Protein AF-A0A257TXX1-F1 (afdb_monomer_lite)

pLDDT: mean 73.03, std 19.4, range [32.19, 98.5]

Foldseek 3Di:
DPVVVVVVVVVVVVVVVVVVCCVVPPDPVRVCDVDNPLDPDPPPDPVVLVVNLVVCVVVVVLVVNLVSDPPNVPDDSQRVVQVVLCVLLVVLVHDDPDGDDQDQEQDTPQALLNVLLVLQVDPVRQEAEDEAEFADARLLVVLVCLQVVSRDHAYEYEYPDLVPDPPDDPDYNRNDDPPNHRHSVNSVVSCVVSPHHYDHGSSCRNVVVVVSNVD

Secondary structure (DSSP, 8-state):
--HHHHHHHHHHHHHHHHHHHHHHS--HHHHHHTTSS------SSHHHHHHHHHHHHHTT-HHHHHHT-TTTTSS-HHHHHHHHHHHHHHHTT---S------SSSS-SS-HHHHHHHHHH-TT---EEEEE-SSSSHHHHHHHHHHTTS--S-EE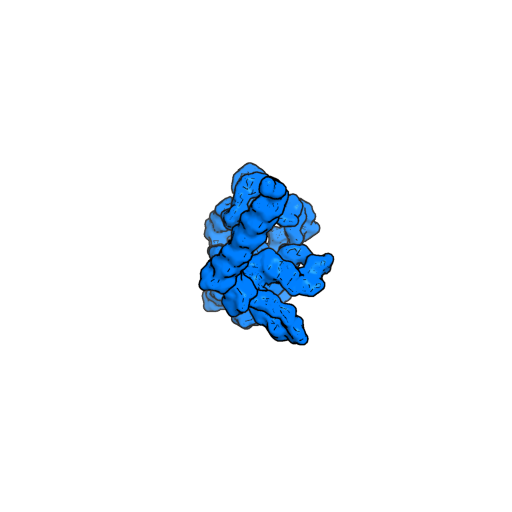EEE--TTPPTT---SSTT---BTTBT-HHHHHHHHHHTT-EEESSGGGHHHHHHHHHH-

Sequence (215 aa):
MNTGRVIAASITAATAIFIAIGTLHPGKSALEYSGGKNLLRTSSTPQAAVENLGDEIRLRAWKAAYSSLANKAEFTQSDFVHDLTGYYLSRAGIGLSTLVHVGGDGIVGLPLPAVVRRFEADPDTRCVAIFGEIGGSQEERVAEMMASGEVTKPVVAFIGGRTATQGVRFSHAGAIVEGGRGTHAGKVAALRAAGATVVDAFDELPAAVARVLEG

Radius of gyration: 24.01 Å; chains: 1; bounding box: 63×43×74 Å

Structure (mmCIF, N/CA/C/O backbone):
data_AF-A0A257TXX1-F1
#
_entry.id   AF-A0A257TXX1-F1
#
loop_
_atom_site.group_PDB
_atom_site.id
_atom_site.type_symbol
_atom_site.label_atom_id
_atom_site.label_alt_id
_atom_site.label_comp_id
_atom_site.label_asym_id
_atom_site.label_entity_id
_atom_site.label_seq_id
_atom_site.pdbx_PDB_ins_code
_atom_site.Cartn_x
_atom_site.Cartn_y
_atom_site.Cartn_z
_atom_site.occupancy
_atom_site.B_iso_or_equiv
_atom_site.auth_seq_id
_atom_site.auth_comp_id
_atom_site.auth_asym_id
_atom_site.auth_atom_id
_atom_site.pdbx_PDB_model_num
ATOM 1 N N . MET A 1 1 ? 45.966 -12.547 -57.887 1.00 57.62 1 MET A N 1
ATOM 2 C CA . MET A 1 1 ? 44.729 -13.086 -57.273 1.00 57.62 1 MET A CA 1
ATOM 3 C C . MET A 1 1 ? 44.056 -11.943 -56.533 1.00 57.62 1 MET A C 1
ATOM 5 O O . MET A 1 1 ? 44.716 -11.312 -55.724 1.00 57.62 1 MET A O 1
ATOM 9 N N . ASN A 1 2 ? 42.827 -11.578 -56.903 1.00 71.00 2 ASN A N 1
ATOM 10 C CA . ASN A 1 2 ? 42.225 -10.311 -56.481 1.00 71.00 2 ASN A CA 1
ATOM 11 C C . ASN A 1 2 ? 41.762 -10.408 -55.016 1.00 71.00 2 ASN A C 1
ATOM 13 O O . ASN A 1 2 ? 40.767 -11.079 -54.738 1.00 71.00 2 ASN A O 1
ATOM 17 N N . THR A 1 3 ? 42.501 -9.786 -54.096 1.00 76.69 3 THR A N 1
ATOM 18 C CA . THR A 1 3 ? 42.327 -9.866 -52.633 1.00 76.69 3 THR A CA 1
ATOM 19 C C . THR A 1 3 ? 40.876 -9.645 -52.192 1.00 76.69 3 THR A C 1
ATOM 21 O O . THR A 1 3 ? 40.393 -10.333 -51.296 1.00 76.69 3 THR A O 1
ATOM 24 N N . GLY A 1 4 ? 40.128 -8.787 -52.896 1.00 77.25 4 GLY A N 1
ATOM 25 C CA . GLY A 1 4 ? 38.703 -8.557 -52.634 1.00 77.25 4 GLY A CA 1
ATOM 26 C C . GLY A 1 4 ? 37.805 -9.785 -52.844 1.00 77.25 4 GLY A C 1
ATOM 27 O O . GLY A 1 4 ? 36.865 -9.987 -52.081 1.00 77.25 4 GLY A O 1
ATOM 28 N N . ARG A 1 5 ? 38.108 -10.657 -53.818 1.00 79.31 5 ARG A N 1
ATOM 29 C CA . ARG A 1 5 ? 37.330 -11.892 -54.052 1.00 79.31 5 ARG A CA 1
ATOM 30 C C . ARG A 1 5 ? 37.583 -12.934 -52.966 1.00 79.31 5 ARG A C 1
ATOM 32 O O . ARG A 1 5 ? 36.658 -13.645 -52.593 1.00 79.31 5 ARG A O 1
ATOM 39 N N . VAL A 1 6 ? 38.809 -12.995 -52.444 1.00 82.19 6 VAL A N 1
ATOM 40 C CA . VAL A 1 6 ? 39.162 -13.894 -51.335 1.00 82.19 6 VAL A CA 1
ATOM 41 C C . VAL A 1 6 ? 38.467 -13.440 -50.053 1.00 82.19 6 VAL A C 1
ATOM 43 O O . VAL A 1 6 ? 37.847 -14.256 -49.384 1.00 82.19 6 VAL A O 1
ATOM 46 N N . ILE A 1 7 ? 38.472 -12.137 -49.758 1.00 82.31 7 ILE A N 1
ATOM 47 C CA . ILE A 1 7 ? 37.769 -11.581 -48.591 1.00 82.31 7 ILE A CA 1
ATOM 48 C C . ILE A 1 7 ? 36.256 -11.823 -48.694 1.00 82.31 7 ILE A C 1
ATOM 50 O O . ILE A 1 7 ? 35.649 -12.296 -47.736 1.00 82.31 7 ILE A O 1
ATOM 54 N N . ALA A 1 8 ? 35.650 -11.569 -49.858 1.00 81.56 8 ALA A N 1
ATOM 55 C CA . ALA A 1 8 ? 34.219 -11.797 -50.063 1.00 81.56 8 ALA A CA 1
ATOM 56 C C . ALA A 1 8 ? 33.828 -13.278 -49.903 1.00 81.56 8 ALA A C 1
ATOM 58 O O . ALA A 1 8 ? 32.818 -13.585 -49.266 1.00 81.56 8 ALA A O 1
ATOM 59 N N . ALA A 1 9 ? 34.642 -14.199 -50.430 1.00 87.56 9 ALA A N 1
ATOM 60 C CA . ALA A 1 9 ? 34.425 -15.634 -50.266 1.00 87.56 9 ALA A CA 1
ATOM 61 C C . ALA A 1 9 ? 34.536 -16.062 -48.793 1.00 87.56 9 ALA A C 1
ATOM 63 O O . ALA A 1 9 ? 33.680 -16.801 -48.307 1.00 87.56 9 ALA A O 1
ATOM 64 N N . SER A 1 10 ? 35.527 -15.541 -48.063 1.00 84.50 10 SER A N 1
ATOM 65 C CA . SER A 1 10 ? 35.714 -15.830 -46.637 1.00 84.50 10 SER A CA 1
ATOM 66 C C . SER A 1 10 ? 34.564 -15.312 -45.771 1.00 84.50 10 SER A C 1
ATOM 68 O O . SER A 1 10 ? 34.098 -16.036 -44.895 1.00 84.50 10 SER A O 1
ATOM 70 N N . ILE A 1 11 ? 34.061 -14.098 -46.032 1.00 85.94 11 ILE A N 1
ATOM 71 C CA . ILE A 1 11 ? 32.894 -13.546 -45.322 1.00 85.94 11 ILE A CA 1
ATOM 72 C C . ILE A 1 11 ? 31.662 -14.407 -45.599 1.00 85.94 11 ILE A C 1
ATOM 74 O O . ILE A 1 11 ? 30.985 -14.817 -44.664 1.00 85.94 11 ILE A O 1
ATOM 78 N N . THR A 1 12 ? 31.412 -14.746 -46.866 1.00 86.19 12 THR A N 1
ATOM 79 C CA . THR A 1 12 ? 30.250 -15.561 -47.257 1.00 86.19 12 THR A CA 1
ATOM 80 C C . THR A 1 12 ? 30.280 -16.936 -46.585 1.00 86.19 12 THR A C 1
ATOM 82 O O . THR A 1 12 ? 29.270 -17.380 -46.039 1.00 86.19 12 THR A O 1
ATOM 85 N N . ALA A 1 13 ? 31.446 -17.589 -46.567 1.00 89.88 13 ALA A N 1
ATOM 86 C CA . ALA A 1 13 ? 31.628 -18.872 -45.896 1.00 89.88 13 ALA A CA 1
ATOM 87 C C . ALA A 1 13 ? 31.417 -18.762 -44.376 1.00 89.88 13 ALA A C 1
ATOM 89 O O . ALA A 1 13 ? 30.701 -19.578 -43.798 1.00 89.88 13 ALA A O 1
ATOM 90 N N . ALA A 1 14 ? 31.973 -17.731 -43.731 1.00 85.69 14 ALA A N 1
ATOM 91 C CA . ALA A 1 14 ? 31.789 -17.501 -42.299 1.00 85.69 14 ALA A CA 1
ATOM 92 C C . ALA A 1 14 ? 30.317 -17.233 -41.945 1.00 85.69 14 ALA A C 1
ATOM 94 O O . ALA A 1 14 ? 29.794 -17.822 -41.000 1.00 85.69 14 ALA A O 1
ATOM 95 N N . THR A 1 15 ? 29.619 -16.404 -42.725 1.00 80.81 15 THR A N 1
ATOM 96 C CA . THR A 1 15 ? 28.191 -16.125 -42.527 1.00 80.81 15 THR A CA 1
ATOM 97 C C . THR A 1 15 ? 27.346 -17.389 -42.681 1.00 80.81 15 THR A C 1
ATOM 99 O O . THR A 1 15 ? 26.492 -17.647 -41.835 1.00 80.81 15 THR A O 1
ATOM 102 N N . ALA A 1 16 ? 27.610 -18.217 -43.698 1.00 86.38 16 ALA A N 1
ATOM 103 C CA . ALA A 1 16 ? 26.904 -19.486 -43.886 1.00 86.38 16 ALA A CA 1
ATOM 104 C C . ALA A 1 16 ? 27.106 -20.445 -42.698 1.00 86.38 16 ALA A C 1
ATOM 106 O O . ALA A 1 16 ? 26.149 -21.074 -42.246 1.00 86.38 16 ALA A O 1
ATOM 107 N N . ILE A 1 17 ? 28.324 -20.507 -42.146 1.00 87.25 17 ILE A N 1
ATOM 108 C CA . ILE A 1 17 ? 28.633 -21.308 -40.952 1.00 87.25 17 ILE A CA 1
ATOM 109 C C . ILE A 1 17 ? 27.869 -20.787 -39.729 1.00 87.25 17 ILE A C 1
ATOM 111 O O . ILE A 1 17 ? 27.252 -21.581 -39.022 1.00 87.25 17 ILE A O 1
ATOM 115 N N . PHE A 1 18 ? 27.845 -19.472 -39.487 1.00 7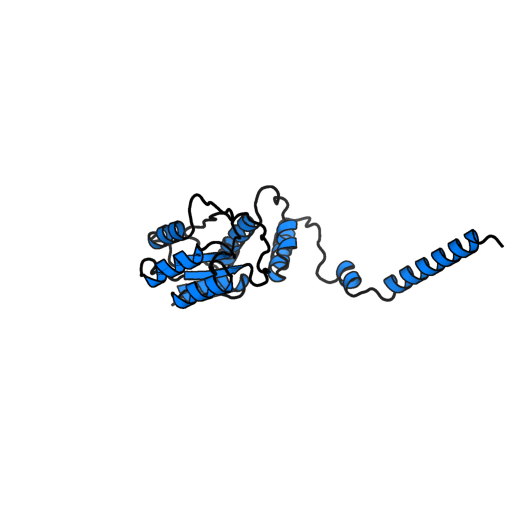2.06 18 PHE A N 1
ATOM 116 C CA . PHE A 1 18 ? 27.101 -18.902 -38.356 1.00 72.06 18 PHE A CA 1
ATOM 117 C C . PHE A 1 18 ? 25.594 -19.142 -38.459 1.00 72.06 18 PHE A C 1
ATOM 119 O O . PHE A 1 18 ? 24.963 -19.478 -37.456 1.00 72.06 18 PHE A O 1
ATOM 126 N N . ILE A 1 19 ? 25.024 -19.032 -39.662 1.00 71.62 19 ILE A N 1
ATOM 127 C CA . ILE A 1 19 ? 23.614 -19.358 -39.905 1.00 71.62 19 ILE A CA 1
ATOM 128 C C . ILE A 1 19 ? 23.359 -20.844 -39.617 1.00 71.62 19 ILE A C 1
ATOM 130 O O . ILE A 1 19 ? 22.406 -21.173 -38.910 1.00 71.62 19 ILE A O 1
ATOM 134 N N . ALA A 1 20 ? 24.222 -21.744 -40.098 1.00 78.38 20 ALA A N 1
ATOM 135 C CA . ALA A 1 20 ? 24.087 -23.180 -39.855 1.00 78.38 20 ALA A CA 1
ATOM 136 C C . ALA A 1 20 ? 24.189 -23.532 -38.360 1.00 78.38 20 ALA A C 1
ATOM 138 O O . ALA A 1 20 ? 23.375 -24.308 -37.864 1.00 78.38 20 ALA A O 1
ATOM 139 N N . ILE A 1 21 ? 25.126 -22.924 -37.623 1.00 76.62 21 ILE A N 1
ATOM 140 C CA . ILE A 1 21 ? 25.256 -23.099 -36.167 1.00 76.62 21 ILE A CA 1
ATOM 141 C C . ILE A 1 21 ? 24.001 -22.591 -35.454 1.00 76.62 21 ILE A C 1
ATOM 143 O O . ILE A 1 21 ? 23.434 -23.324 -34.652 1.00 76.62 21 ILE A O 1
ATOM 147 N N . GLY A 1 22 ? 23.528 -21.383 -35.777 1.00 63.97 22 GLY A N 1
ATOM 148 C CA . GLY A 1 22 ? 22.317 -20.819 -35.172 1.00 63.97 22 GLY A CA 1
ATOM 149 C C . GLY A 1 22 ? 21.046 -21.619 -35.476 1.00 63.97 22 GLY A C 1
ATOM 150 O O . GLY A 1 22 ? 20.122 -21.619 -34.668 1.00 63.97 22 GLY A O 1
ATOM 151 N N . THR A 1 23 ? 21.015 -22.330 -36.606 1.00 71.25 23 THR A N 1
ATOM 152 C CA . THR A 1 23 ? 19.874 -23.163 -37.020 1.00 71.25 23 THR A CA 1
ATOM 153 C C . THR A 1 23 ? 19.920 -24.563 -36.402 1.00 71.25 23 THR A C 1
ATOM 155 O O . THR A 1 23 ? 18.894 -25.067 -35.958 1.00 71.25 23 THR A O 1
ATOM 158 N N . LEU A 1 24 ? 21.095 -25.202 -36.357 1.00 74.81 24 LEU A N 1
ATOM 159 C CA . LEU A 1 24 ? 21.264 -26.566 -35.832 1.00 74.81 24 LEU A CA 1
ATOM 160 C C . LEU A 1 24 ? 21.416 -26.605 -34.305 1.00 74.81 24 LEU A C 1
ATOM 162 O O . LEU A 1 24 ? 21.060 -27.597 -33.677 1.00 74.81 24 LEU A O 1
ATOM 166 N N . HIS A 1 25 ? 21.939 -25.531 -33.714 1.00 75.81 25 HIS A N 1
ATOM 167 C CA . HIS A 1 25 ? 22.153 -25.377 -32.276 1.00 75.81 25 HIS A CA 1
ATOM 168 C C . HIS A 1 25 ? 21.582 -24.029 -31.819 1.00 75.81 25 HIS A C 1
ATOM 170 O O . HIS A 1 25 ? 22.336 -23.134 -31.418 1.00 75.81 25 HIS A O 1
ATOM 176 N N . PRO A 1 26 ? 20.253 -23.845 -31.909 1.00 65.81 26 PRO A N 1
ATOM 177 C CA . PRO A 1 26 ? 19.632 -22.596 -31.508 1.00 65.81 26 PRO A CA 1
ATOM 178 C C . PRO A 1 26 ? 19.939 -22.316 -30.035 1.00 65.81 26 PRO A C 1
ATOM 180 O O . PRO A 1 26 ? 19.788 -23.175 -29.165 1.00 65.81 26 PRO A O 1
ATOM 183 N N . GLY A 1 27 ? 20.392 -21.093 -29.751 1.00 58.72 27 GLY A N 1
ATOM 184 C CA . GLY A 1 27 ? 20.591 -20.641 -28.378 1.00 58.72 27 GLY A CA 1
ATOM 185 C C . GLY A 1 27 ? 19.280 -20.694 -27.588 1.00 58.72 27 GLY A C 1
ATOM 186 O O . GLY A 1 27 ? 18.194 -20.657 -28.166 1.00 58.72 27 GLY A O 1
ATOM 187 N N . LYS A 1 28 ? 19.366 -20.736 -26.252 1.00 51.91 28 LYS A N 1
ATOM 188 C CA . LYS A 1 28 ? 18.179 -20.783 -25.375 1.00 51.91 28 LYS A CA 1
ATOM 189 C C . LYS A 1 28 ? 17.163 -19.675 -25.696 1.00 51.91 28 LYS A C 1
ATOM 191 O O . LYS A 1 28 ? 15.972 -19.948 -25.743 1.00 51.91 28 LYS A O 1
ATOM 196 N N . SER A 1 29 ? 17.646 -18.477 -26.028 1.00 45.56 29 SER A N 1
ATOM 197 C CA . SER A 1 29 ? 16.831 -17.335 -26.457 1.00 45.56 29 SER A CA 1
ATOM 198 C C . SER A 1 29 ? 16.129 -17.539 -27.809 1.00 45.56 29 SER A C 1
ATOM 200 O O . SER A 1 29 ? 15.003 -17.090 -27.991 1.00 45.56 29 SER A O 1
ATOM 202 N N . ALA A 1 30 ? 16.753 -18.240 -28.761 1.00 46.50 30 ALA A N 1
ATOM 203 C CA . ALA A 1 30 ? 16.145 -18.564 -30.055 1.00 46.50 30 ALA A CA 1
ATOM 204 C C . ALA A 1 30 ? 15.103 -19.695 -29.938 1.00 46.50 30 ALA A C 1
ATOM 206 O O . ALA A 1 30 ? 14.091 -19.679 -30.639 1.00 46.50 30 ALA A O 1
ATOM 207 N N . LEU A 1 31 ? 15.309 -20.648 -29.022 1.00 47.16 31 LEU A N 1
ATOM 208 C CA . LEU A 1 31 ? 14.319 -21.671 -28.652 1.00 47.16 31 LEU A CA 1
ATOM 209 C C . LEU A 1 31 ? 13.105 -21.071 -27.921 1.00 47.16 31 LEU A C 1
ATOM 211 O O . LEU A 1 31 ? 11.974 -21.480 -28.176 1.00 47.16 31 LEU A O 1
ATOM 215 N N . GLU A 1 32 ? 13.316 -20.065 -27.069 1.00 45.84 32 GLU A N 1
ATOM 216 C CA . GLU A 1 32 ? 12.223 -19.277 -26.478 1.00 45.84 32 GLU A CA 1
ATOM 217 C C . GLU A 1 32 ? 11.429 -18.518 -27.554 1.00 45.84 32 GLU A C 1
ATOM 219 O O . GLU A 1 32 ? 10.201 -18.569 -27.557 1.00 45.84 32 GLU A O 1
ATOM 224 N N . TYR A 1 33 ? 12.111 -17.892 -28.520 1.00 39.06 33 TYR A N 1
ATOM 225 C CA . TYR A 1 33 ? 11.474 -17.083 -29.569 1.00 39.06 33 TYR A CA 1
ATOM 226 C C . TYR A 1 33 ? 10.743 -17.909 -30.648 1.00 39.06 33 TYR A C 1
ATOM 228 O O . TYR A 1 33 ? 9.756 -17.450 -31.217 1.00 39.06 33 TYR A O 1
ATOM 236 N N . SER A 1 34 ? 11.202 -19.134 -30.934 1.00 40.69 34 SER A N 1
ATOM 237 C CA . SER A 1 34 ? 10.660 -19.998 -32.003 1.00 40.69 34 SER A CA 1
ATOM 238 C C . SER A 1 34 ? 9.457 -20.864 -31.598 1.00 40.69 34 SER A C 1
ATOM 240 O O . SER A 1 34 ? 8.928 -21.589 -32.440 1.00 40.69 34 SER A O 1
ATOM 242 N N . GLY A 1 35 ? 8.975 -20.778 -30.351 1.00 41.69 35 GLY A N 1
ATOM 243 C CA . GLY A 1 35 ? 7.766 -21.505 -29.928 1.00 41.69 35 GLY A CA 1
ATOM 244 C C . GLY A 1 35 ? 7.688 -21.928 -28.459 1.00 41.69 35 GLY A C 1
ATOM 245 O O . GLY A 1 35 ? 6.744 -22.623 -28.080 1.00 41.69 35 GLY A O 1
ATOM 246 N N . GLY A 1 36 ? 8.644 -21.553 -27.609 1.00 33.47 36 GLY A N 1
ATOM 247 C CA . GLY A 1 36 ? 8.664 -21.982 -26.210 1.00 33.47 36 GLY A CA 1
ATOM 248 C C . GLY A 1 36 ? 7.793 -21.117 -25.304 1.00 33.47 36 GLY A C 1
ATOM 249 O O . GLY A 1 36 ? 8.298 -20.129 -24.802 1.00 33.47 36 GLY A O 1
ATOM 250 N N . LYS A 1 37 ? 6.526 -21.503 -25.069 1.00 38.94 37 LYS A N 1
ATOM 251 C CA . LYS A 1 37 ? 5.573 -21.031 -24.018 1.00 38.94 37 LYS A CA 1
ATOM 252 C C . LYS A 1 37 ? 5.395 -19.511 -23.765 1.00 38.94 37 LYS A C 1
ATOM 254 O O . LYS A 1 37 ? 4.478 -19.153 -23.044 1.00 38.94 37 LYS A O 1
ATOM 259 N N . ASN A 1 38 ? 6.166 -18.641 -24.408 1.00 36.22 38 ASN A N 1
ATOM 260 C CA . ASN A 1 38 ? 6.209 -17.186 -24.270 1.00 36.22 38 ASN A CA 1
ATOM 261 C C . ASN A 1 38 ? 6.071 -16.540 -25.657 1.00 36.22 38 ASN A C 1
ATOM 263 O O . ASN A 1 38 ? 6.832 -15.652 -26.040 1.00 36.22 38 ASN A O 1
ATOM 267 N N . LEU A 1 39 ? 5.126 -17.036 -26.457 1.00 32.84 39 LEU A N 1
ATOM 268 C CA . LEU A 1 39 ? 4.782 -16.398 -27.719 1.00 32.84 39 LEU A CA 1
ATOM 269 C C . LEU A 1 39 ? 3.841 -15.230 -27.402 1.00 32.84 39 LEU A C 1
ATOM 271 O O . LEU A 1 39 ? 2.703 -15.464 -26.999 1.00 32.84 39 LEU A O 1
ATOM 275 N N . LEU A 1 40 ? 4.282 -13.988 -27.625 1.00 34.94 40 LEU A N 1
ATOM 276 C CA . LEU A 1 40 ? 3.366 -12.857 -27.784 1.00 34.94 40 LEU A CA 1
ATOM 277 C C . LEU A 1 40 ? 2.520 -13.128 -29.033 1.00 34.94 40 LEU A C 1
ATOM 279 O O . LEU A 1 40 ? 2.899 -12.787 -30.154 1.00 34.94 40 LEU A O 1
ATOM 283 N N . ARG A 1 41 ? 1.389 -13.812 -28.856 1.00 32.19 41 ARG A N 1
ATOM 284 C CA . ARG A 1 41 ? 0.366 -13.900 -29.893 1.00 32.19 41 ARG A CA 1
ATOM 285 C C . ARG A 1 41 ? -0.312 -12.540 -29.951 1.00 32.19 41 ARG A C 1
ATOM 287 O O . ARG A 1 41 ? -0.795 -12.057 -28.929 1.00 32.19 41 ARG A O 1
ATOM 294 N N . THR A 1 42 ? -0.399 -11.945 -31.136 1.00 35.41 42 THR A N 1
ATOM 295 C CA . THR A 1 42 ? -1.447 -10.958 -31.394 1.00 35.41 42 THR A CA 1
ATOM 296 C C . THR A 1 42 ? -2.774 -11.649 -31.083 1.00 35.41 42 THR A C 1
ATOM 298 O O . THR A 1 42 ? -3.168 -12.609 -31.746 1.00 35.41 42 THR A O 1
ATOM 301 N N . SER A 1 43 ? -3.415 -11.258 -29.986 1.00 40.84 43 SER A N 1
ATOM 302 C CA . SER A 1 43 ? -4.682 -11.843 -29.575 1.00 40.84 43 SER A CA 1
ATOM 303 C C . SER A 1 43 ? -5.758 -11.353 -30.539 1.00 40.84 43 SER A C 1
ATOM 305 O O . SER A 1 43 ? -6.142 -10.189 -30.544 1.00 40.84 43 SER A O 1
ATOM 307 N N . SER A 1 44 ? -6.264 -12.247 -31.387 1.00 37.59 44 SER A N 1
ATOM 308 C CA . SER A 1 44 ? -7.393 -11.950 -32.280 1.00 37.59 44 SER A CA 1
ATOM 309 C C . SER A 1 44 ? -8.740 -11.913 -31.544 1.00 37.59 44 SER A C 1
ATOM 311 O O . SER A 1 44 ? -9.780 -11.744 -32.174 1.00 37.59 44 SER A O 1
ATOM 313 N N . THR A 1 45 ? -8.737 -12.111 -30.220 1.00 39.50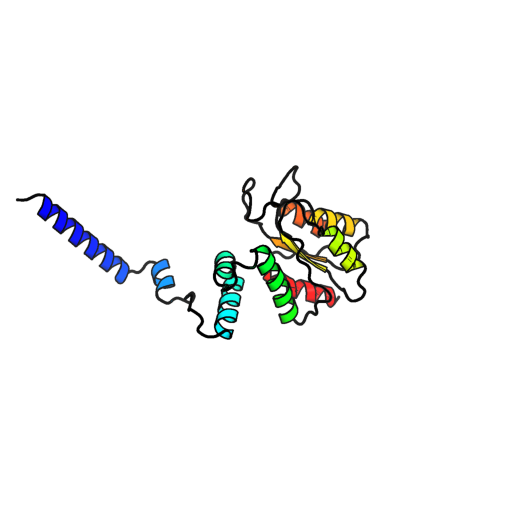 45 THR A N 1
ATOM 314 C CA . THR A 1 45 ? -9.926 -12.145 -29.359 1.00 39.50 45 THR A CA 1
ATOM 315 C C . THR A 1 45 ? -9.638 -11.478 -28.007 1.00 39.50 45 THR A C 1
ATOM 317 O O . THR A 1 45 ? -8.551 -11.708 -27.466 1.00 39.50 45 THR A O 1
ATOM 320 N N . PRO A 1 46 ? -10.601 -10.754 -27.404 1.00 39.91 46 PRO A N 1
ATOM 321 C CA . PRO A 1 46 ? -10.442 -10.123 -26.088 1.00 39.91 46 PRO A CA 1
ATOM 322 C C . PRO A 1 46 ? -10.029 -11.087 -24.965 1.00 39.91 46 PRO A C 1
ATOM 324 O O . PRO A 1 46 ? -9.190 -10.744 -24.140 1.00 39.91 46 PRO A O 1
ATOM 327 N N . GLN A 1 47 ? -10.555 -12.314 -24.956 1.00 42.28 47 GLN A N 1
ATOM 328 C CA . GLN A 1 47 ? -10.264 -13.320 -23.928 1.00 42.28 47 GLN A CA 1
ATOM 329 C C . GLN A 1 47 ? -8.781 -13.710 -23.912 1.00 42.28 47 GLN A C 1
ATOM 331 O O . GLN A 1 47 ? -8.143 -13.665 -22.866 1.00 42.28 47 GLN A O 1
ATOM 336 N N . ALA A 1 48 ? -8.202 -13.980 -25.083 1.00 46.78 48 ALA A N 1
ATOM 337 C CA . ALA A 1 48 ? -6.777 -14.279 -25.206 1.00 46.78 48 ALA A CA 1
ATOM 338 C C . ALA A 1 48 ? -5.881 -13.089 -24.805 1.00 46.78 48 ALA A C 1
ATOM 340 O O . ALA A 1 48 ? -4.771 -13.293 -24.325 1.00 46.78 48 ALA A O 1
ATOM 341 N N . ALA A 1 49 ? -6.348 -11.844 -24.974 1.00 48.44 49 ALA A N 1
ATOM 342 C CA . ALA A 1 49 ? -5.620 -10.664 -24.500 1.00 48.44 49 ALA A CA 1
ATOM 343 C C . ALA A 1 49 ? -5.552 -10.624 -22.964 1.00 48.44 49 ALA A C 1
ATOM 345 O O . ALA A 1 49 ? -4.496 -10.354 -22.399 1.00 48.44 49 ALA A O 1
ATOM 346 N N . VAL A 1 50 ? -6.665 -10.947 -22.297 1.00 50.97 50 VAL A N 1
ATOM 347 C CA . VAL A 1 50 ? -6.759 -11.017 -20.830 1.00 50.97 50 VAL A CA 1
ATOM 348 C C . VAL A 1 50 ? -5.922 -12.168 -20.266 1.00 50.97 50 VAL A C 1
ATOM 350 O O . VAL A 1 50 ? -5.271 -12.008 -19.235 1.00 50.97 50 VAL A O 1
ATOM 353 N N . GLU A 1 51 ? -5.906 -13.319 -20.937 1.00 51.69 51 GLU A N 1
ATOM 354 C CA . GLU A 1 51 ? -5.087 -14.471 -20.540 1.00 51.69 51 GLU A CA 1
ATOM 355 C C . GLU A 1 51 ? -3.589 -14.176 -20.670 1.00 51.69 51 GLU A C 1
ATOM 357 O O . GLU A 1 51 ? -2.847 -14.382 -19.710 1.00 51.69 51 GLU A O 1
ATOM 362 N N . ASN A 1 52 ? -3.163 -13.596 -21.798 1.00 52.25 52 ASN A N 1
ATOM 363 C CA . ASN A 1 52 ? -1.773 -13.185 -22.012 1.00 52.25 52 ASN A CA 1
ATOM 364 C C . ASN A 1 52 ? -1.322 -12.154 -20.967 1.00 52.25 52 ASN A C 1
ATOM 366 O O . ASN A 1 52 ? -0.244 -12.295 -20.395 1.00 52.25 52 ASN A O 1
ATOM 370 N N . LEU A 1 53 ? -2.165 -11.160 -20.667 1.00 56.81 53 LEU A N 1
ATOM 371 C CA . LEU A 1 53 ? -1.897 -10.175 -19.619 1.00 56.81 53 LEU A CA 1
ATOM 372 C C . LEU A 1 53 ? -1.752 -10.841 -18.244 1.00 56.81 53 LEU A C 1
ATOM 374 O O . LEU A 1 53 ? -0.830 -10.537 -17.487 1.00 56.81 53 LEU A O 1
ATOM 378 N N . GLY A 1 54 ? -2.645 -11.782 -17.927 1.00 52.56 54 GLY A N 1
ATOM 379 C CA . GLY A 1 54 ? -2.592 -12.558 -16.690 1.00 52.56 54 GLY A CA 1
ATOM 380 C C . GLY A 1 54 ? -1.298 -13.362 -16.550 1.00 52.56 54 GLY A C 1
ATOM 381 O O . GLY A 1 54 ? -0.742 -13.433 -15.452 1.00 52.56 54 GLY A O 1
ATOM 382 N N . ASP A 1 55 ? -0.791 -13.923 -17.645 1.00 54.03 55 ASP A N 1
ATOM 383 C CA . ASP A 1 55 ? 0.472 -14.660 -17.663 1.00 54.03 55 ASP A CA 1
ATOM 384 C C . ASP A 1 55 ? 1.692 -13.733 -17.573 1.00 54.03 55 ASP A C 1
ATOM 386 O O . ASP A 1 55 ? 2.614 -14.020 -16.810 1.00 54.03 55 ASP A O 1
ATOM 390 N N . GLU A 1 56 ? 1.682 -12.575 -18.238 1.00 57.66 56 GLU A N 1
ATOM 391 C CA . GLU A 1 56 ? 2.738 -11.558 -18.103 1.00 57.66 56 GLU A CA 1
ATOM 392 C C . GLU A 1 56 ? 2.856 -11.042 -16.662 1.00 57.66 56 GLU A C 1
ATOM 394 O O . GLU A 1 56 ? 3.967 -10.873 -16.146 1.00 57.66 56 GLU A O 1
ATOM 399 N N . ILE A 1 57 ? 1.723 -10.855 -15.977 1.00 53.47 57 ILE A N 1
ATOM 400 C CA . ILE A 1 57 ? 1.699 -10.467 -14.562 1.00 53.47 57 ILE A CA 1
ATOM 401 C C . ILE A 1 57 ? 2.224 -11.597 -13.669 1.00 53.47 57 ILE A C 1
ATOM 403 O O . ILE A 1 57 ? 3.079 -11.349 -12.816 1.00 53.47 57 ILE A O 1
ATOM 407 N N . ARG A 1 58 ? 1.785 -12.848 -13.882 1.00 53.47 58 ARG A N 1
ATOM 408 C CA . ARG A 1 58 ? 2.295 -14.023 -13.140 1.00 53.47 58 ARG A CA 1
ATOM 409 C C . ARG A 1 58 ? 3.804 -14.193 -13.295 1.00 53.47 58 ARG A C 1
ATOM 411 O O . ARG A 1 58 ? 4.493 -14.535 -12.338 1.00 53.47 58 ARG A O 1
ATOM 418 N N . LEU A 1 59 ? 4.322 -13.920 -14.489 1.00 52.78 59 LEU A N 1
ATOM 419 C CA . LEU A 1 59 ? 5.750 -13.969 -14.802 1.00 52.78 59 LEU A CA 1
ATOM 420 C C . LEU A 1 59 ? 6.522 -12.735 -14.310 1.00 52.78 59 LEU A C 1
ATOM 422 O O . LEU A 1 59 ? 7.730 -12.645 -14.529 1.00 52.78 59 LEU A O 1
ATOM 426 N N . ARG A 1 60 ? 5.855 -11.792 -13.629 1.00 52.06 60 ARG A N 1
ATOM 427 C CA . ARG A 1 60 ? 6.435 -10.533 -13.128 1.00 52.06 60 ARG A CA 1
ATOM 428 C C . ARG A 1 60 ? 7.055 -9.682 -14.244 1.00 52.06 60 ARG A C 1
ATOM 430 O O . ARG A 1 60 ? 7.949 -8.870 -14.000 1.00 52.06 60 ARG A O 1
ATOM 437 N N . ALA A 1 61 ? 6.572 -9.841 -15.473 1.00 57.00 61 ALA A N 1
ATOM 438 C CA . ALA A 1 61 ? 7.046 -9.143 -16.658 1.00 57.00 61 ALA A CA 1
ATOM 439 C C . ALA A 1 61 ? 6.329 -7.790 -16.816 1.00 57.00 61 ALA A C 1
ATOM 441 O O . ALA A 1 61 ? 5.722 -7.510 -17.845 1.00 57.00 61 ALA A O 1
ATOM 442 N N . TRP A 1 62 ? 6.410 -6.924 -15.800 1.00 56.28 62 TRP A N 1
ATOM 443 C CA . TRP A 1 62 ? 5.616 -5.685 -15.700 1.00 56.28 62 TRP A CA 1
ATOM 444 C C . TRP A 1 62 ? 5.734 -4.753 -16.906 1.00 56.28 62 TRP A C 1
ATOM 446 O O . TRP A 1 62 ? 4.754 -4.152 -17.334 1.00 56.28 62 TRP A O 1
ATOM 456 N N . LYS A 1 63 ? 6.926 -4.668 -17.504 1.00 53.91 63 LYS A N 1
ATOM 457 C CA . LYS A 1 63 ? 7.141 -3.880 -18.722 1.00 53.91 63 LYS A CA 1
ATOM 458 C C . LYS A 1 63 ? 6.401 -4.467 -19.929 1.00 53.91 63 LYS A C 1
ATOM 460 O O . LYS A 1 63 ? 5.911 -3.702 -20.755 1.00 53.91 63 LYS A O 1
ATOM 465 N N . ALA A 1 64 ? 6.337 -5.795 -20.036 1.00 56.25 64 ALA A N 1
ATOM 466 C CA . ALA A 1 64 ? 5.597 -6.484 -21.091 1.00 56.25 64 ALA A CA 1
ATOM 467 C C . ALA A 1 64 ? 4.084 -6.339 -20.870 1.00 56.25 64 ALA A C 1
ATOM 469 O O . ALA A 1 64 ? 3.419 -5.837 -21.770 1.00 56.25 64 ALA A O 1
ATOM 470 N N . ALA A 1 65 ? 3.612 -6.592 -19.641 1.00 58.94 65 ALA A N 1
ATOM 471 C CA . ALA A 1 65 ? 2.222 -6.389 -19.211 1.00 58.94 65 ALA A CA 1
ATOM 472 C C . ALA A 1 65 ? 1.702 -4.977 -19.511 1.00 58.94 65 ALA A C 1
ATOM 474 O O . ALA A 1 65 ? 0.603 -4.797 -20.019 1.00 58.94 65 ALA A O 1
ATOM 475 N N . TYR A 1 66 ? 2.517 -3.955 -19.249 1.00 54.94 66 TYR A N 1
ATOM 476 C CA . TYR A 1 66 ? 2.169 -2.579 -19.593 1.00 54.94 66 TYR A CA 1
ATOM 477 C C . TYR A 1 66 ? 2.174 -2.332 -21.111 1.00 54.94 66 TYR A C 1
ATOM 479 O O . TYR A 1 66 ? 1.316 -1.643 -21.660 1.00 54.94 66 TYR A O 1
ATOM 487 N N . SER A 1 67 ? 3.158 -2.891 -21.819 1.00 54.34 67 SER A N 1
ATOM 488 C CA . SER A 1 67 ? 3.343 -2.647 -23.255 1.00 54.34 67 SER A CA 1
ATOM 489 C C . SER A 1 67 ? 2.311 -3.351 -24.137 1.00 54.34 67 SER A C 1
ATOM 491 O O . SER A 1 67 ? 2.119 -2.905 -25.277 1.00 54.34 67 SER A O 1
ATOM 493 N N . SER A 1 68 ? 1.690 -4.426 -23.637 1.00 55.56 68 SER A N 1
ATOM 494 C CA . SER A 1 68 ? 0.692 -5.248 -24.331 1.00 55.56 68 SER A CA 1
ATOM 495 C C . SER A 1 68 ? -0.707 -4.619 -24.357 1.00 55.56 68 SER A C 1
ATOM 497 O O . SER A 1 68 ? -1.556 -5.046 -25.140 1.00 55.56 68 SER A O 1
ATOM 499 N N . LEU A 1 69 ? -0.939 -3.547 -23.592 1.00 50.22 69 LEU A N 1
ATOM 500 C CA . LEU A 1 69 ? -2.207 -2.821 -23.589 1.00 50.22 69 LEU A CA 1
ATOM 501 C C . LEU A 1 69 ? -2.360 -1.952 -24.840 1.00 50.22 69 LEU A C 1
ATOM 503 O O . LEU A 1 69 ? -1.544 -1.068 -25.122 1.00 50.22 69 LEU A O 1
ATOM 507 N N . ALA A 1 70 ? -3.469 -2.155 -25.551 1.00 41.12 70 ALA A N 1
ATOM 508 C CA . ALA A 1 70 ? -3.854 -1.342 -26.705 1.00 41.12 70 ALA A CA 1
ATOM 509 C C . ALA A 1 70 ? -4.058 0.147 -26.344 1.00 41.12 70 ALA A C 1
ATOM 511 O O . ALA A 1 70 ? -3.866 1.008 -27.198 1.00 41.12 70 ALA A O 1
ATOM 512 N N . ASN A 1 71 ? -4.345 0.447 -25.070 1.00 37.12 71 ASN A N 1
ATOM 513 C CA . ASN A 1 71 ? -4.718 1.779 -24.578 1.00 37.12 71 ASN A CA 1
ATOM 514 C C . ASN A 1 71 ? -3.594 2.457 -23.768 1.00 37.12 71 ASN A C 1
ATOM 516 O O . ASN A 1 71 ? -3.839 3.418 -23.049 1.00 37.12 71 ASN A O 1
ATOM 520 N N . LYS A 1 72 ? -2.345 1.980 -23.856 1.00 39.44 72 LYS A N 1
ATOM 521 C CA . LYS A 1 72 ? -1.197 2.470 -23.054 1.00 39.44 72 LYS A CA 1
ATOM 522 C C . LYS A 1 72 ? -0.852 3.962 -23.201 1.00 39.44 72 LYS A C 1
ATOM 524 O O . LYS A 1 72 ? 0.043 4.449 -22.522 1.00 39.44 72 LYS A O 1
ATOM 529 N N . ALA A 1 73 ? -1.485 4.662 -24.142 1.00 37.97 73 ALA A N 1
ATOM 530 C CA . ALA A 1 73 ? -1.361 6.109 -24.299 1.00 37.97 73 ALA A CA 1
ATOM 531 C C . ALA A 1 73 ? -2.309 6.894 -23.368 1.00 37.97 73 ALA A C 1
ATOM 533 O O . ALA A 1 73 ? -2.155 8.105 -23.248 1.00 37.97 73 ALA A O 1
ATOM 534 N N . GLU A 1 74 ? -3.269 6.220 -22.727 1.0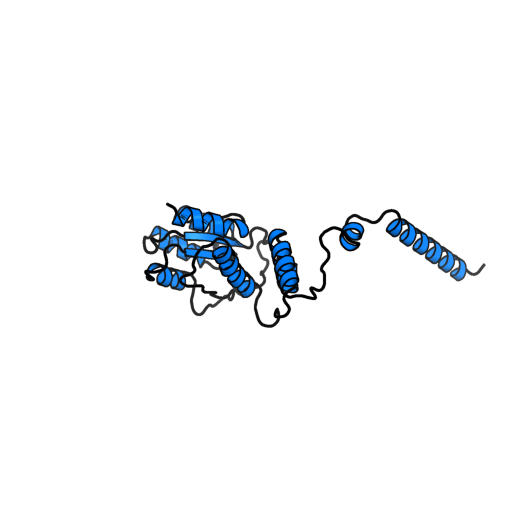0 36.28 74 GLU A N 1
ATOM 535 C CA . GLU A 1 74 ? -4.330 6.835 -21.918 1.00 36.28 74 GLU A CA 1
ATOM 536 C C . GLU A 1 74 ? -4.127 6.655 -20.403 1.00 36.28 74 GLU A C 1
ATOM 538 O O . GLU A 1 74 ? -4.789 7.333 -19.624 1.00 36.28 74 GLU A O 1
ATOM 543 N N . PHE A 1 75 ? -3.192 5.795 -19.976 1.00 43.00 75 PHE A N 1
ATOM 544 C CA . PHE A 1 75 ? -2.952 5.455 -18.567 1.00 43.00 75 PHE A CA 1
ATOM 545 C C . PHE A 1 75 ? -1.451 5.366 -18.269 1.00 43.00 75 PHE A C 1
ATOM 547 O O . PHE A 1 75 ? -0.681 4.882 -19.101 1.00 43.00 75 PHE A O 1
ATOM 554 N N . THR A 1 76 ? -1.021 5.810 -17.086 1.00 55.72 76 THR A N 1
ATOM 555 C CA . THR A 1 76 ? 0.361 5.642 -16.604 1.00 55.72 76 THR A CA 1
ATOM 556 C C . THR A 1 76 ? 0.616 4.206 -16.129 1.00 55.72 76 THR A C 1
ATOM 558 O O . THR A 1 76 ? -0.310 3.427 -15.899 1.00 55.72 76 THR A O 1
ATOM 561 N N . GLN A 1 77 ? 1.887 3.824 -15.939 1.00 58.97 77 GLN A N 1
ATOM 562 C CA . GLN A 1 77 ? 2.224 2.515 -15.361 1.00 58.97 77 GLN A CA 1
ATOM 563 C C . GLN A 1 77 ? 1.582 2.324 -13.975 1.00 58.97 77 GLN A C 1
ATOM 565 O O . GLN A 1 77 ? 1.185 1.211 -13.633 1.00 58.97 77 GLN A O 1
ATOM 570 N N . SER A 1 78 ? 1.459 3.396 -13.191 1.00 58.38 78 SER A N 1
ATOM 571 C CA . SER A 1 78 ? 0.829 3.345 -11.872 1.00 58.38 78 SER A CA 1
ATOM 572 C C . SER A 1 78 ? -0.695 3.207 -11.943 1.00 58.38 78 SER A C 1
ATOM 574 O O . SER A 1 78 ? -1.253 2.451 -11.147 1.00 58.38 78 SER A O 1
ATOM 576 N N . ASP A 1 79 ? -1.351 3.829 -12.929 1.00 56.22 79 ASP A N 1
ATOM 577 C CA . ASP A 1 79 ? -2.792 3.644 -13.174 1.00 56.22 79 ASP A CA 1
ATOM 578 C C . ASP A 1 79 ? -3.111 2.184 -13.526 1.00 56.22 79 ASP A C 1
ATOM 580 O O . ASP A 1 79 ? -4.049 1.590 -13.002 1.00 56.22 79 ASP A O 1
ATOM 584 N N . PHE A 1 80 ? -2.264 1.548 -14.340 1.00 60.81 80 PHE A N 1
ATOM 585 C CA . PHE A 1 80 ? -2.434 0.136 -14.682 1.00 60.81 80 PHE A CA 1
ATOM 586 C C . PHE A 1 80 ? -2.368 -0.787 -13.455 1.00 60.81 80 PHE A C 1
ATOM 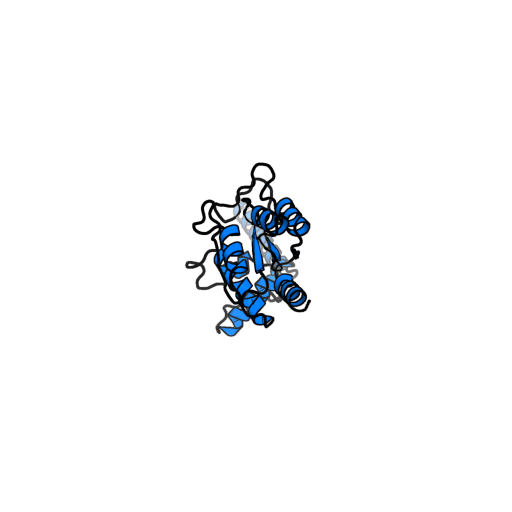588 O O . PHE A 1 80 ? -3.168 -1.710 -13.302 1.00 60.81 80 PHE A O 1
ATOM 595 N N . VAL A 1 81 ? -1.413 -0.550 -12.557 1.00 61.31 81 VAL A N 1
ATOM 596 C CA . VAL A 1 81 ? -1.265 -1.368 -11.345 1.00 61.31 81 VAL A CA 1
ATOM 597 C C . VAL A 1 81 ? -2.430 -1.162 -10.372 1.00 61.31 81 VAL A C 1
ATOM 599 O O . VAL A 1 81 ? -2.846 -2.096 -9.676 1.00 61.31 81 VAL A O 1
ATOM 602 N N . HIS A 1 82 ? -2.987 0.045 -10.338 1.00 59.16 82 HIS A N 1
ATOM 603 C CA . HIS A 1 82 ? -4.184 0.354 -9.568 1.00 59.16 82 HIS A CA 1
ATOM 604 C C . HIS A 1 82 ? -5.401 -0.450 -10.048 1.00 59.16 82 HIS A C 1
ATOM 606 O O . HIS A 1 82 ? -6.023 -1.139 -9.231 1.00 59.16 82 HIS A O 1
ATOM 612 N N . ASP A 1 83 ? -5.647 -0.492 -11.359 1.00 65.88 83 ASP A N 1
ATOM 613 C CA . ASP A 1 83 ? -6.706 -1.319 -11.955 1.00 65.88 83 ASP A CA 1
ATOM 614 C C . ASP A 1 83 ? -6.491 -2.815 -11.682 1.00 65.88 83 ASP A C 1
ATOM 616 O O . ASP A 1 83 ? -7.426 -3.540 -11.321 1.00 65.88 83 ASP A O 1
ATOM 620 N N . LEU A 1 84 ? -5.243 -3.289 -11.776 1.00 68.94 84 LEU A N 1
ATOM 621 C CA . LEU A 1 84 ? -4.910 -4.674 -11.441 1.00 68.94 84 LEU A CA 1
ATOM 622 C C . LEU A 1 84 ? -5.194 -5.006 -9.978 1.00 68.94 84 LEU A C 1
ATOM 624 O O . LEU A 1 84 ? -5.674 -6.101 -9.688 1.00 68.94 84 LEU A O 1
ATOM 628 N N . THR A 1 85 ? -4.921 -4.085 -9.054 1.00 72.00 85 THR A N 1
ATOM 629 C CA . THR A 1 85 ? -5.187 -4.297 -7.624 1.00 72.00 85 THR A CA 1
ATOM 630 C C . THR A 1 85 ? -6.675 -4.552 -7.397 1.00 72.00 85 THR A C 1
ATOM 632 O O . THR A 1 85 ? -7.043 -5.543 -6.761 1.00 72.00 85 THR A O 1
ATOM 635 N N . GLY A 1 86 ? -7.536 -3.720 -7.991 1.00 67.94 86 GLY A N 1
ATOM 636 C CA . GLY A 1 86 ? -8.985 -3.915 -7.941 1.00 67.94 86 GLY A CA 1
ATOM 637 C C . GLY A 1 86 ? -9.427 -5.231 -8.587 1.00 67.94 86 GLY A C 1
ATOM 638 O O . GLY A 1 86 ? -10.223 -5.979 -8.009 1.00 67.94 86 GLY A O 1
ATOM 639 N N . TYR A 1 87 ? -8.867 -5.561 -9.752 1.00 72.56 87 TYR A N 1
ATOM 640 C CA . TYR A 1 87 ? -9.159 -6.804 -10.466 1.00 72.56 87 TYR A CA 1
ATOM 641 C C . TYR A 1 87 ? -8.789 -8.059 -9.660 1.00 72.56 87 TYR A C 1
ATOM 643 O O . TYR A 1 87 ? -9.616 -8.965 -9.533 1.00 72.56 87 TYR A O 1
ATOM 651 N N . TYR A 1 88 ? -7.582 -8.130 -9.088 1.00 74.38 88 TYR A N 1
ATOM 652 C CA . TYR A 1 88 ? -7.124 -9.305 -8.337 1.00 74.38 88 TYR A CA 1
ATOM 653 C C . TYR A 1 88 ? -7.917 -9.526 -7.048 1.00 74.38 88 TYR A C 1
ATOM 655 O O . TYR A 1 88 ? -8.245 -10.672 -6.734 1.00 74.38 88 TYR A O 1
ATOM 663 N N . LEU A 1 89 ? -8.276 -8.453 -6.337 1.00 73.50 89 LEU A N 1
ATOM 664 C CA . LEU A 1 89 ? -9.156 -8.537 -5.168 1.00 73.50 89 LEU A CA 1
ATOM 665 C C . LEU A 1 89 ? -10.550 -9.038 -5.563 1.00 73.50 89 LEU A C 1
ATOM 667 O O . LEU A 1 89 ? -11.048 -10.005 -4.984 1.00 73.50 89 LEU A O 1
ATOM 671 N N . SER A 1 90 ? -11.130 -8.468 -6.621 1.00 71.50 90 SER A N 1
ATOM 672 C CA . SER A 1 90 ? -12.449 -8.878 -7.122 1.00 71.50 90 SER A CA 1
ATOM 673 C C . SER A 1 90 ? -12.460 -10.342 -7.569 1.00 71.50 90 SER A C 1
ATOM 675 O O . SER A 1 90 ? -13.385 -11.092 -7.260 1.00 71.50 90 SER A O 1
ATOM 677 N N . ARG A 1 91 ? -11.399 -10.800 -8.249 1.00 78.62 91 ARG A N 1
ATOM 678 C CA . ARG A 1 91 ? -11.238 -12.207 -8.650 1.00 78.62 91 ARG A CA 1
ATOM 679 C C . ARG A 1 91 ? -11.109 -13.171 -7.477 1.00 78.62 91 ARG A C 1
ATOM 681 O O . ARG A 1 91 ? -11.461 -14.337 -7.640 1.00 78.62 91 ARG A O 1
ATOM 688 N N . ALA A 1 92 ? -10.616 -12.702 -6.336 1.00 77.12 92 ALA A N 1
ATOM 689 C CA . ALA A 1 92 ? -10.573 -13.462 -5.093 1.00 77.12 92 ALA A CA 1
ATOM 690 C C . ALA A 1 92 ? -11.904 -13.416 -4.314 1.00 77.12 92 ALA A C 1
ATOM 692 O O . ALA A 1 92 ? -11.977 -13.952 -3.213 1.00 77.12 92 ALA A O 1
ATOM 693 N N . GLY A 1 93 ? -12.956 -12.796 -4.866 1.00 77.31 93 GLY A N 1
ATOM 694 C CA . GLY A 1 93 ? -14.260 -12.663 -4.211 1.00 77.31 93 GLY A CA 1
ATOM 695 C C . GLY A 1 93 ? -14.315 -11.559 -3.152 1.00 77.31 93 GLY A C 1
ATOM 696 O O . GLY A 1 93 ? -15.258 -11.516 -2.365 1.00 77.31 93 GLY A O 1
ATOM 697 N N . ILE A 1 94 ? -13.323 -10.665 -3.118 1.00 80.25 94 ILE A N 1
ATOM 698 C CA . ILE A 1 94 ? -13.257 -9.557 -2.164 1.00 80.25 94 ILE A CA 1
ATOM 699 C C . ILE A 1 94 ? -13.949 -8.342 -2.786 1.00 80.25 94 ILE A C 1
ATOM 701 O O . ILE A 1 94 ? -13.527 -7.839 -3.826 1.00 80.25 94 ILE A O 1
ATOM 705 N N . GLY A 1 95 ? -15.020 -7.873 -2.143 1.00 76.50 95 GLY A N 1
ATOM 706 C CA . GLY A 1 95 ? -15.724 -6.659 -2.552 1.00 76.50 95 GLY A CA 1
ATOM 707 C C . GLY A 1 95 ? -14.891 -5.398 -2.311 1.00 76.50 95 GLY A C 1
ATOM 708 O O . GLY A 1 95 ? -14.165 -5.306 -1.321 1.00 76.50 95 GLY A O 1
ATOM 709 N N . LEU A 1 96 ? -15.025 -4.421 -3.208 1.00 73.81 96 LEU A N 1
ATOM 710 C CA . LEU A 1 96 ? -14.389 -3.109 -3.100 1.00 73.81 96 LEU A CA 1
ATOM 711 C C . LEU A 1 96 ? -15.451 -2.073 -2.716 1.00 73.81 96 LEU A C 1
ATOM 713 O O . LEU A 1 96 ? -16.384 -1.852 -3.484 1.00 73.81 96 LEU A O 1
ATOM 717 N N . SER A 1 97 ? -15.313 -1.439 -1.551 1.00 71.69 97 SER A N 1
ATOM 718 C CA . SER A 1 97 ? -16.143 -0.289 -1.157 1.00 71.69 97 SER A CA 1
ATOM 719 C C . SER A 1 97 ? -15.742 0.960 -1.943 1.00 71.69 97 SER A C 1
ATOM 721 O O . SER A 1 97 ? -16.581 1.665 -2.494 1.00 71.69 97 SER A O 1
ATOM 723 N N . THR A 1 98 ? -14.437 1.219 -2.021 1.00 75.56 98 THR A N 1
ATOM 724 C CA . THR A 1 98 ? -13.837 2.345 -2.738 1.00 75.56 98 THR A CA 1
ATOM 725 C C . THR A 1 98 ? -12.446 1.956 -3.246 1.00 75.56 98 THR A C 1
ATOM 727 O O . THR A 1 98 ? -11.713 1.225 -2.582 1.00 75.56 98 THR A O 1
ATOM 730 N N . LEU A 1 99 ? -12.055 2.469 -4.416 1.00 76.50 99 LEU A N 1
ATOM 731 C CA . LEU A 1 99 ? -10.739 2.258 -5.019 1.00 76.50 99 LEU A CA 1
ATOM 732 C C . LEU A 1 99 ? -10.190 3.608 -5.527 1.00 76.50 99 LEU A C 1
ATOM 734 O O . LEU A 1 99 ? -10.852 4.286 -6.307 1.00 76.50 99 LEU A O 1
ATOM 738 N N . VAL A 1 100 ? -8.996 4.022 -5.076 1.00 73.94 100 VAL A N 1
ATOM 739 C CA . VAL A 1 100 ? -8.412 5.353 -5.374 1.00 73.94 100 VAL A CA 1
ATOM 740 C C . VAL A 1 100 ? -6.948 5.242 -5.781 1.00 73.94 100 VAL A C 1
ATOM 742 O O . VAL A 1 100 ? -6.166 4.601 -5.081 1.00 73.94 100 VAL A O 1
ATOM 745 N N . HIS A 1 101 ? -6.581 5.890 -6.890 1.00 78.12 101 HIS A N 1
ATOM 746 C CA . HIS A 1 101 ? -5.193 6.094 -7.290 1.00 78.12 101 HIS A CA 1
ATOM 747 C C . HIS A 1 101 ? -4.782 7.529 -6.956 1.00 78.12 101 HIS A C 1
ATOM 749 O O . HIS A 1 101 ? -5.433 8.475 -7.391 1.00 78.12 101 HIS A O 1
ATOM 755 N N . VAL A 1 102 ? -3.726 7.704 -6.157 1.00 70.94 102 VAL A N 1
ATOM 756 C CA . VAL A 1 102 ? -3.271 9.041 -5.722 1.00 70.94 102 VAL A CA 1
ATOM 757 C C . VAL A 1 102 ? -2.329 9.720 -6.721 1.00 70.94 102 VAL A C 1
ATOM 759 O O . VAL A 1 102 ? -2.077 10.916 -6.590 1.00 70.94 102 VAL A O 1
ATOM 762 N N . GLY A 1 103 ? -1.835 8.976 -7.716 1.00 66.44 103 GLY A N 1
ATOM 763 C CA . GLY A 1 103 ? -0.802 9.417 -8.652 1.00 66.44 103 GLY A CA 1
ATOM 764 C C . GLY A 1 103 ? 0.621 9.257 -8.101 1.00 66.44 103 GLY A C 1
ATOM 765 O O . GLY A 1 103 ? 0.839 9.199 -6.890 1.00 66.44 103 GLY A O 1
ATOM 766 N N . GLY A 1 104 ? 1.600 9.175 -9.006 1.00 66.00 104 GLY A N 1
ATOM 767 C CA . GLY A 1 104 ? 3.028 8.999 -8.686 1.00 66.00 104 GLY A CA 1
ATOM 768 C C . GLY A 1 104 ? 3.858 10.291 -8.675 1.00 66.00 104 GLY A C 1
ATOM 769 O O . GLY A 1 104 ? 5.087 10.242 -8.564 1.00 66.00 104 GLY A O 1
ATOM 770 N N . ASP A 1 105 ? 3.221 11.450 -8.837 1.00 68.06 105 ASP A N 1
ATOM 771 C CA . ASP A 1 105 ? 3.910 12.739 -8.905 1.00 68.06 105 ASP A CA 1
ATOM 772 C C . ASP A 1 105 ? 4.405 13.218 -7.535 1.00 68.06 105 ASP A C 1
ATOM 774 O O . ASP A 1 105 ? 3.892 12.841 -6.483 1.00 68.06 105 ASP A O 1
ATOM 778 N N . GLY A 1 106 ? 5.419 14.092 -7.533 1.00 62.19 106 GLY A N 1
ATOM 779 C CA . GLY A 1 106 ? 5.976 14.647 -6.292 1.00 62.19 106 GLY A CA 1
ATOM 780 C C . GLY A 1 106 ? 4.990 15.523 -5.509 1.00 62.19 106 GLY A C 1
ATOM 781 O O . GLY A 1 106 ? 5.145 15.697 -4.302 1.00 62.19 106 GLY A O 1
ATOM 782 N N . ILE A 1 107 ? 3.965 16.052 -6.182 1.00 64.75 107 ILE A N 1
ATOM 783 C CA . ILE A 1 107 ? 2.858 16.792 -5.576 1.00 64.75 107 ILE A CA 1
ATOM 784 C C . ILE A 1 107 ? 1.567 16.126 -6.034 1.00 64.75 107 ILE A C 1
ATOM 786 O O . ILE A 1 107 ? 1.230 16.162 -7.213 1.00 64.75 107 ILE A O 1
ATOM 790 N N . VAL A 1 108 ? 0.836 15.549 -5.086 1.00 70.06 108 VAL A N 1
ATOM 791 C CA . VAL A 1 108 ? -0.462 14.915 -5.327 1.00 70.06 108 VAL A CA 1
ATOM 792 C C . VAL A 1 108 ? -1.568 15.738 -4.678 1.00 70.06 108 VAL A C 1
ATOM 794 O O . VAL A 1 108 ? -1.403 16.241 -3.565 1.00 70.06 108 VAL A O 1
ATOM 797 N N . GLY A 1 109 ? -2.705 15.879 -5.362 1.00 70.69 109 GLY A N 1
ATOM 798 C CA . GLY A 1 109 ? -3.841 16.656 -4.850 1.00 70.69 109 GLY A CA 1
ATOM 799 C C . GLY A 1 109 ? -4.498 16.024 -3.618 1.00 70.69 109 GLY A C 1
ATOM 800 O O . GLY A 1 109 ? -4.921 16.734 -2.708 1.00 70.69 109 GLY A O 1
ATOM 801 N N . LEU A 1 110 ? -4.542 14.689 -3.561 1.00 73.19 110 LEU A N 1
ATOM 802 C CA . LEU A 1 110 ? -5.062 13.932 -2.425 1.00 73.19 110 LEU A CA 1
ATOM 803 C C . LEU A 1 110 ? -4.007 12.914 -1.958 1.00 73.19 110 LEU A C 1
ATOM 805 O O . LEU A 1 110 ? -3.835 11.878 -2.597 1.00 73.19 110 LEU A O 1
ATOM 809 N N . PRO A 1 111 ? -3.270 13.190 -0.867 1.00 80.62 111 PRO A N 1
ATOM 810 C CA . PRO A 1 111 ? -2.197 12.312 -0.412 1.00 80.62 111 PRO A CA 1
ATOM 811 C C . PRO A 1 111 ? -2.745 11.031 0.229 1.00 80.62 111 PRO A C 1
ATOM 813 O O . PRO A 1 111 ? -3.809 11.047 0.848 1.00 80.62 111 PRO A O 1
ATOM 816 N N . LEU A 1 112 ? -1.980 9.936 0.155 1.00 87.19 112 LEU A N 1
ATOM 817 C CA . LEU A 1 112 ? -2.374 8.623 0.688 1.00 87.19 112 LEU A CA 1
ATOM 818 C C . LEU A 1 112 ? -2.857 8.667 2.156 1.00 87.19 112 LEU A C 1
ATOM 820 O O . LEU A 1 112 ? -3.936 8.137 2.406 1.00 87.19 112 LEU A O 1
ATOM 824 N N . PRO A 1 113 ? -2.189 9.352 3.112 1.00 91.75 113 PRO A N 1
ATOM 825 C CA . PRO A 1 113 ? -2.721 9.532 4.470 1.00 91.75 113 PRO A CA 1
ATOM 826 C C . PRO A 1 113 ? -4.153 10.092 4.526 1.00 91.75 113 PRO A C 1
ATOM 828 O O . PRO A 1 113 ? -4.972 9.653 5.329 1.00 91.75 113 PRO A O 1
ATOM 831 N N . ALA A 1 114 ? -4.490 11.041 3.646 1.00 81.62 114 ALA A N 1
ATOM 832 C CA . ALA A 1 114 ? -5.835 11.608 3.587 1.00 81.62 114 ALA A CA 1
ATOM 833 C C . ALA A 1 114 ? -6.853 10.621 2.994 1.00 81.62 114 ALA A C 1
ATOM 835 O O . ALA A 1 114 ? -8.004 10.613 3.427 1.00 81.62 114 ALA A O 1
ATOM 836 N N . VAL A 1 115 ? -6.439 9.779 2.039 1.00 84.75 115 VAL A N 1
ATOM 837 C CA . VAL A 1 115 ? -7.270 8.681 1.516 1.00 84.75 115 VAL A CA 1
ATOM 838 C C . VAL A 1 115 ? -7.536 7.648 2.607 1.00 84.75 115 VAL A C 1
ATOM 840 O O . VAL A 1 115 ? -8.691 7.316 2.851 1.00 84.75 115 VAL A O 1
ATOM 843 N N . VAL A 1 116 ? -6.497 7.207 3.322 1.00 91.12 116 VAL A N 1
ATOM 844 C CA . VAL A 1 116 ? -6.634 6.226 4.409 1.00 91.12 116 VAL A CA 1
ATOM 845 C C . VAL A 1 116 ? -7.550 6.756 5.513 1.00 91.12 116 VAL A C 1
ATOM 847 O O . VAL A 1 116 ? -8.413 6.021 5.976 1.00 91.12 116 VAL A O 1
ATOM 850 N N . ARG A 1 117 ? -7.471 8.047 5.865 1.00 89.50 117 ARG A N 1
ATOM 851 C CA . ARG A 1 117 ? -8.418 8.666 6.811 1.00 89.50 117 ARG A CA 1
ATOM 852 C C . ARG A 1 117 ? -9.873 8.596 6.332 1.00 89.50 117 ARG A C 1
ATOM 854 O O . ARG A 1 117 ? -10.778 8.399 7.136 1.00 89.50 117 ARG A O 1
ATOM 861 N N . ARG A 1 118 ? -10.118 8.763 5.027 1.00 84.25 118 ARG A N 1
ATOM 862 C CA . ARG A 1 118 ? -11.468 8.612 4.455 1.00 84.25 118 ARG A CA 1
ATOM 863 C C . ARG A 1 118 ? -11.935 7.159 4.496 1.00 84.25 118 ARG A C 1
ATOM 865 O O . ARG A 1 118 ? -13.092 6.921 4.806 1.00 84.25 118 ARG A O 1
ATOM 872 N N . PHE A 1 119 ? -11.040 6.210 4.235 1.00 87.62 119 PHE A N 1
ATOM 873 C CA . PHE A 1 119 ? -11.334 4.777 4.319 1.00 87.62 119 PHE A CA 1
ATOM 874 C C . PHE A 1 119 ? -11.590 4.323 5.759 1.00 87.62 119 PHE A C 1
ATOM 876 O O . PHE A 1 119 ? -12.471 3.502 5.997 1.00 87.62 119 PHE A O 1
ATOM 883 N N . GLU A 1 120 ? -10.885 4.891 6.737 1.00 92.50 120 GLU A N 1
ATOM 884 C CA . GLU A 1 120 ? -11.166 4.681 8.160 1.00 92.50 120 GLU A CA 1
ATOM 885 C C . GLU A 1 120 ? -12.585 5.147 8.520 1.00 92.50 120 GLU A C 1
ATOM 887 O O . GLU A 1 120 ? -13.329 4.419 9.172 1.00 92.50 120 GLU A O 1
ATOM 892 N N . ALA A 1 121 ? -12.999 6.316 8.024 1.00 81.50 121 ALA A N 1
ATOM 893 C CA . ALA A 1 121 ? -14.326 6.876 8.283 1.00 81.50 121 ALA A CA 1
ATOM 894 C C . ALA A 1 121 ? -15.475 6.191 7.513 1.00 81.50 121 ALA A C 1
ATOM 896 O O . ALA A 1 121 ? -16.636 6.370 7.877 1.00 81.50 121 ALA A O 1
ATOM 897 N N . ASP A 1 122 ? -15.180 5.436 6.454 1.00 80.81 122 ASP A N 1
ATOM 898 C CA . ASP A 1 122 ? -16.186 4.775 5.618 1.00 80.81 122 ASP A CA 1
ATOM 899 C C . ASP A 1 122 ? -16.712 3.480 6.276 1.00 80.81 122 ASP A C 1
ATOM 901 O O . ASP A 1 122 ? -15.946 2.521 6.401 1.00 80.81 122 ASP A O 1
ATOM 905 N N . PRO A 1 123 ? -17.994 3.397 6.682 1.00 79.94 123 PRO A N 1
ATOM 906 C CA . PRO A 1 123 ? -18.537 2.221 7.367 1.00 79.94 123 PRO A CA 1
ATOM 907 C C . PRO A 1 123 ? -18.512 0.936 6.525 1.00 79.94 123 PRO A C 1
ATOM 909 O O . PRO A 1 123 ? -18.461 -0.149 7.103 1.00 79.94 123 PRO A O 1
ATOM 912 N N . ASP A 1 124 ? -18.495 1.036 5.192 1.00 80.19 124 ASP A N 1
ATOM 913 C CA . ASP A 1 124 ? -18.461 -0.135 4.303 1.00 80.19 124 ASP A CA 1
ATOM 914 C C . ASP A 1 124 ? -17.038 -0.688 4.120 1.00 80.19 124 ASP A C 1
ATOM 916 O O . ASP A 1 124 ? -16.834 -1.835 3.707 1.00 80.19 124 ASP A O 1
ATOM 920 N N . THR A 1 125 ? -16.022 0.106 4.467 1.00 84.19 125 THR A N 1
ATOM 921 C CA . THR A 1 125 ? -14.627 -0.323 4.416 1.00 84.19 125 THR A CA 1
ATOM 922 C C . THR A 1 125 ? -14.274 -1.141 5.656 1.00 84.19 125 THR A C 1
ATOM 924 O O . THR A 1 125 ? -14.278 -0.627 6.773 1.00 84.19 125 THR A O 1
ATOM 927 N N . ARG A 1 126 ? -13.900 -2.410 5.450 1.00 87.00 126 ARG A N 1
ATOM 928 C CA . ARG A 1 126 ? -13.488 -3.345 6.520 1.00 87.00 126 ARG A CA 1
ATOM 929 C C . ARG A 1 126 ? -11.975 -3.556 6.626 1.00 87.00 126 ARG A C 1
ATOM 931 O O . ARG A 1 126 ? -11.490 -3.979 7.665 1.00 87.00 126 ARG A O 1
ATOM 938 N N . CYS A 1 127 ? -11.233 -3.281 5.558 1.00 94.31 127 CYS A N 1
ATOM 939 C CA . CYS A 1 127 ? -9.778 -3.401 5.487 1.00 94.31 127 CYS A CA 1
ATOM 940 C C . CYS A 1 127 ? -9.255 -2.417 4.436 1.00 94.31 127 CYS A C 1
ATOM 942 O O . CYS A 1 127 ? -9.936 -2.146 3.446 1.00 94.31 127 CYS A O 1
ATOM 944 N N . VAL A 1 128 ? -8.047 -1.899 4.644 1.00 94.88 128 VAL A N 1
ATOM 945 C CA . VAL A 1 128 ? -7.352 -1.030 3.693 1.00 94.88 128 VAL A CA 1
ATOM 946 C C . VAL A 1 128 ? -6.233 -1.815 3.013 1.00 94.88 128 VAL A C 1
ATOM 948 O O . VAL A 1 128 ? -5.281 -2.241 3.664 1.00 94.88 128 VAL A O 1
ATOM 951 N N . ALA A 1 129 ? -6.326 -1.973 1.693 1.00 93.38 129 ALA A N 1
ATOM 952 C CA . ALA A 1 129 ? -5.260 -2.536 0.870 1.00 93.38 129 ALA A CA 1
ATOM 953 C C . ALA A 1 129 ? -4.445 -1.411 0.211 1.00 93.38 129 ALA A C 1
ATOM 955 O O . ALA A 1 129 ? -5.010 -0.537 -0.446 1.00 93.38 129 ALA A O 1
ATOM 956 N N . ILE A 1 130 ? -3.122 -1.431 0.374 1.00 94.19 130 ILE A N 1
ATOM 957 C CA . ILE A 1 130 ? -2.208 -0.415 -0.160 1.00 94.19 130 ILE A CA 1
ATOM 958 C C . ILE A 1 130 ? -1.265 -1.060 -1.174 1.00 94.19 130 ILE A C 1
ATOM 960 O O . ILE A 1 130 ? -0.472 -1.938 -0.833 1.00 94.19 130 ILE A O 1
ATOM 964 N N . PHE A 1 131 ? -1.298 -0.562 -2.407 1.00 89.06 131 PHE A N 1
ATOM 965 C CA . PHE A 1 131 ? -0.174 -0.692 -3.327 1.00 89.06 131 PHE A CA 1
ATOM 966 C C . PHE A 1 131 ? 0.677 0.576 -3.222 1.00 89.06 131 PHE A C 1
ATOM 968 O O . PHE A 1 131 ? 0.253 1.646 -3.656 1.00 89.06 131 PHE A O 1
ATOM 975 N N . GLY A 1 132 ? 1.847 0.455 -2.604 1.00 89.62 132 GLY A N 1
ATOM 976 C CA . GLY A 1 132 ? 2.823 1.531 -2.474 1.00 89.62 132 GLY A CA 1
ATOM 977 C C . GLY A 1 132 ? 4.048 1.298 -3.350 1.00 89.62 132 GLY A C 1
ATOM 978 O O . GLY A 1 132 ? 4.294 0.197 -3.845 1.00 89.62 132 GLY A O 1
ATOM 979 N N . GLU A 1 133 ? 4.867 2.330 -3.498 1.00 86.19 133 GLU A N 1
ATOM 980 C CA . GLU A 1 133 ? 6.140 2.277 -4.224 1.00 86.19 133 GLU A CA 1
ATOM 981 C C . GLU A 1 133 ? 7.238 2.968 -3.408 1.00 86.19 133 GLU A C 1
ATOM 983 O O . GLU A 1 133 ? 6.978 3.603 -2.388 1.00 86.19 133 GLU A O 1
ATOM 988 N N . ILE A 1 134 ? 8.499 2.840 -3.817 1.00 85.81 134 ILE A N 1
ATOM 989 C CA . ILE A 1 134 ? 9.583 3.638 -3.231 1.00 85.81 134 ILE A CA 1
ATOM 990 C C . ILE A 1 134 ? 9.427 5.141 -3.528 1.00 85.81 134 ILE A C 1
ATOM 992 O O . ILE A 1 134 ? 8.843 5.535 -4.530 1.00 85.81 134 ILE A O 1
ATOM 996 N N . GLY A 1 135 ? 10.035 5.973 -2.680 1.00 81.62 135 GLY A N 1
ATOM 997 C CA . GLY A 1 135 ? 10.078 7.432 -2.803 1.00 81.62 135 GLY A CA 1
ATOM 998 C C . GLY A 1 135 ? 8.960 8.160 -2.056 1.00 81.62 135 GLY A C 1
ATOM 999 O O . GLY A 1 135 ? 7.859 7.643 -1.893 1.00 81.62 135 GLY A O 1
ATOM 1000 N N . GLY A 1 136 ? 9.259 9.350 -1.534 1.00 83.94 136 GLY A N 1
ATOM 1001 C CA . GLY A 1 136 ? 8.360 10.074 -0.630 1.00 83.94 136 GLY A CA 1
ATOM 1002 C C . GLY A 1 136 ? 8.109 9.343 0.700 1.00 83.94 136 GLY A C 1
ATOM 1003 O O . GLY A 1 136 ? 8.650 8.271 0.958 1.00 83.94 136 GLY A O 1
ATOM 1004 N N . SER A 1 137 ? 7.271 9.919 1.561 1.00 89.00 137 SER A N 1
ATOM 1005 C CA . SER A 1 137 ? 7.038 9.438 2.938 1.00 89.00 137 SER A CA 1
ATOM 1006 C C . SER A 1 137 ? 5.591 9.022 3.221 1.00 89.00 137 SER A C 1
ATOM 1008 O O . SER A 1 137 ? 5.190 8.880 4.373 1.00 89.00 137 SER A O 1
ATOM 1010 N N . GLN A 1 138 ? 4.780 8.852 2.178 1.00 89.94 138 GLN A N 1
ATOM 1011 C CA . GLN A 1 138 ? 3.329 8.696 2.292 1.00 89.94 138 GLN A CA 1
ATOM 1012 C C . GLN A 1 138 ? 2.920 7.469 3.128 1.00 89.94 138 GLN A C 1
ATOM 1014 O O . GLN A 1 138 ? 2.094 7.587 4.026 1.00 89.94 138 GLN A O 1
ATOM 1019 N N . GLU A 1 139 ? 3.529 6.314 2.882 1.00 95.12 139 GLU A N 1
ATOM 1020 C CA . GLU A 1 139 ? 3.266 5.047 3.572 1.00 95.12 139 GLU A CA 1
ATOM 1021 C C . GLU A 1 139 ? 3.807 5.058 5.002 1.00 95.12 139 GLU A C 1
ATOM 1023 O O . GLU A 1 139 ? 3.185 4.512 5.906 1.00 95.12 139 GLU A O 1
ATOM 1028 N N . GLU A 1 140 ? 4.936 5.728 5.237 1.00 95.62 140 GLU A N 1
ATOM 1029 C CA . GLU A 1 140 ? 5.470 5.916 6.590 1.00 95.62 140 GLU A CA 1
ATOM 1030 C C . GLU A 1 140 ? 4.538 6.813 7.417 1.00 95.62 140 GLU A C 1
ATOM 1032 O O . GLU A 1 140 ? 4.316 6.547 8.591 1.00 95.62 140 GLU A O 1
ATOM 1037 N N . ARG A 1 141 ? 3.930 7.838 6.805 1.00 95.62 141 ARG A N 1
ATOM 1038 C CA . ARG A 1 141 ? 2.905 8.669 7.458 1.00 95.62 141 ARG A CA 1
ATOM 1039 C C . ARG A 1 141 ? 1.629 7.882 7.760 1.00 95.62 141 ARG A C 1
ATOM 1041 O O . ARG A 1 141 ? 1.004 8.124 8.783 1.00 95.62 141 ARG A O 1
ATOM 1048 N N . VAL A 1 142 ? 1.249 6.927 6.907 1.00 97.62 142 VAL A N 1
ATOM 1049 C CA . VAL A 1 142 ? 0.165 5.981 7.230 1.00 97.62 142 VAL A CA 1
ATOM 1050 C C . VAL A 1 142 ? 0.557 5.111 8.424 1.00 97.62 142 VAL A C 1
ATOM 1052 O O . VAL A 1 142 ? -0.247 4.951 9.336 1.00 97.62 142 VAL A O 1
ATOM 1055 N N . ALA A 1 143 ? 1.794 4.610 8.474 1.00 98.12 143 ALA A N 1
ATOM 1056 C CA . ALA A 1 143 ? 2.287 3.859 9.626 1.00 98.12 143 ALA A CA 1
ATOM 1057 C C . ALA A 1 143 ? 2.263 4.693 10.922 1.00 98.12 143 ALA A C 1
ATOM 1059 O O . ALA A 1 143 ? 1.873 4.187 11.970 1.00 98.12 143 ALA A O 1
ATOM 1060 N N . GLU A 1 144 ? 2.614 5.981 10.856 1.00 98.06 144 GLU A N 1
ATOM 1061 C CA . GLU A 1 144 ? 2.494 6.918 11.984 1.00 98.06 144 GLU A CA 1
ATOM 1062 C C . GLU A 1 144 ? 1.030 7.056 12.455 1.00 98.06 144 GLU A C 1
ATOM 1064 O O . GLU A 1 144 ? 0.775 7.021 13.658 1.00 98.06 144 GLU A O 1
ATOM 1069 N N . MET A 1 145 ? 0.063 7.145 11.531 1.00 98.38 145 MET A N 1
ATOM 1070 C CA . MET A 1 145 ? -1.376 7.185 11.852 1.00 98.38 145 MET A CA 1
ATOM 1071 C C . MET A 1 145 ? -1.894 5.872 12.458 1.00 98.38 145 MET A C 1
ATOM 1073 O O . MET A 1 145 ? -2.756 5.886 13.333 1.00 98.38 145 MET A O 1
ATOM 1077 N N . MET A 1 146 ? -1.379 4.726 12.011 1.00 98.50 146 MET A N 1
ATOM 1078 C CA . MET A 1 146 ? -1.697 3.429 12.616 1.00 98.50 146 MET A CA 1
ATOM 1079 C C . MET A 1 146 ? -1.143 3.345 14.044 1.00 98.50 146 MET A C 1
ATOM 1081 O O . MET A 1 146 ? -1.862 2.989 14.973 1.00 98.50 146 MET A O 1
ATOM 1085 N N . ALA A 1 147 ? 0.117 3.744 14.241 1.00 98.12 147 ALA A N 1
ATOM 1086 C CA . ALA A 1 147 ? 0.771 3.717 15.547 1.00 98.12 147 ALA A CA 1
ATOM 1087 C C . ALA A 1 147 ? 0.129 4.677 16.567 1.00 98.12 147 ALA A C 1
ATOM 1089 O O . ALA A 1 147 ? 0.160 4.402 17.765 1.00 98.12 147 ALA A O 1
ATOM 1090 N N . SER A 1 148 ? -0.459 5.790 16.113 1.00 97.88 148 SER A N 1
ATOM 1091 C CA . SER A 1 148 ? -1.193 6.727 16.974 1.00 97.88 148 SER A CA 1
ATOM 1092 C C . SER A 1 148 ? -2.620 6.275 17.311 1.00 97.88 148 SER A C 1
ATOM 1094 O O . SER A 1 148 ? -3.258 6.891 18.165 1.00 97.88 148 SER A O 1
ATOM 1096 N N . GLY A 1 149 ? -3.126 5.225 16.655 1.00 97.69 149 GLY A N 1
ATOM 1097 C CA . GLY A 1 149 ? -4.513 4.773 16.772 1.00 97.69 149 GLY A CA 1
ATOM 1098 C C . GLY A 1 149 ? -5.514 5.589 15.947 1.00 97.69 149 GLY A C 1
ATOM 1099 O O . GLY A 1 149 ? -6.716 5.419 16.124 1.00 97.69 149 GLY A O 1
ATOM 1100 N N . GLU A 1 150 ? -5.051 6.466 15.049 1.00 97.81 150 GLU A N 1
ATOM 1101 C CA . GLU A 1 150 ? -5.922 7.184 14.105 1.00 97.81 150 GLU A CA 1
ATOM 1102 C C . GLU A 1 150 ? -6.477 6.252 13.015 1.00 97.81 150 GLU A C 1
ATOM 1104 O O . GLU A 1 150 ? -7.562 6.494 12.494 1.00 97.81 150 GLU A O 1
ATOM 1109 N N . VAL A 1 151 ? -5.745 5.188 12.677 1.00 97.88 151 VAL A N 1
ATOM 1110 C CA . VAL A 1 151 ? -6.194 4.124 11.769 1.00 97.88 151 VAL A CA 1
ATOM 1111 C C . VAL A 1 151 ? -6.296 2.835 12.563 1.00 97.88 151 VAL A C 1
ATOM 1113 O O . VAL A 1 151 ? -5.278 2.293 12.994 1.00 97.88 151 VAL A O 1
ATOM 1116 N N . THR A 1 152 ? -7.522 2.356 12.754 1.00 97.62 152 THR A N 1
ATOM 1117 C CA . THR A 1 152 ? -7.797 1.140 13.530 1.00 97.62 152 THR A CA 1
ATOM 1118 C C . THR A 1 152 ? -8.183 -0.038 12.649 1.00 97.62 152 THR A C 1
ATOM 1120 O O . THR A 1 152 ? -8.015 -1.190 13.058 1.00 97.62 152 THR A O 1
ATOM 1123 N N . LYS A 1 153 ? -8.650 0.218 11.420 1.00 97.06 153 LYS A N 1
ATOM 1124 C CA . LYS A 1 153 ? -8.935 -0.851 10.465 1.00 97.06 153 LYS A CA 1
ATOM 1125 C C . LYS A 1 153 ? -7.654 -1.567 10.042 1.00 97.06 153 LYS A C 1
ATOM 1127 O O . LYS A 1 153 ? -6.612 -0.929 9.874 1.00 97.06 153 LYS A O 1
ATOM 1132 N N . PRO A 1 154 ? -7.723 -2.883 9.787 1.00 98.00 154 PRO A N 1
ATOM 1133 C CA . PRO A 1 154 ? -6.568 -3.625 9.322 1.00 98.00 154 PRO A CA 1
ATOM 1134 C C . PRO A 1 154 ? -6.008 -3.079 8.006 1.00 98.00 154 PRO A C 1
ATOM 1136 O O . PRO A 1 154 ? -6.752 -2.843 7.049 1.00 98.00 154 PRO A O 1
ATOM 1139 N N . VAL A 1 155 ? -4.682 -2.948 7.942 1.00 98.38 155 VAL A N 1
ATOM 1140 C CA . VAL A 1 155 ? -3.953 -2.514 6.746 1.00 98.38 155 VAL A CA 1
ATOM 1141 C C . VAL A 1 155 ? -3.143 -3.676 6.181 1.00 98.38 155 VAL A C 1
ATOM 1143 O O . VAL A 1 155 ? -2.345 -4.298 6.889 1.00 98.38 155 VAL A O 1
ATOM 1146 N N . VAL A 1 156 ? -3.314 -3.938 4.887 1.00 98.19 156 VAL A N 1
ATOM 1147 C CA . VAL A 1 156 ? -2.508 -4.882 4.108 1.00 98.19 156 VAL A CA 1
ATOM 1148 C C . VAL A 1 156 ? -1.781 -4.102 3.020 1.00 98.19 156 VAL A C 1
ATOM 1150 O O . VAL A 1 156 ? -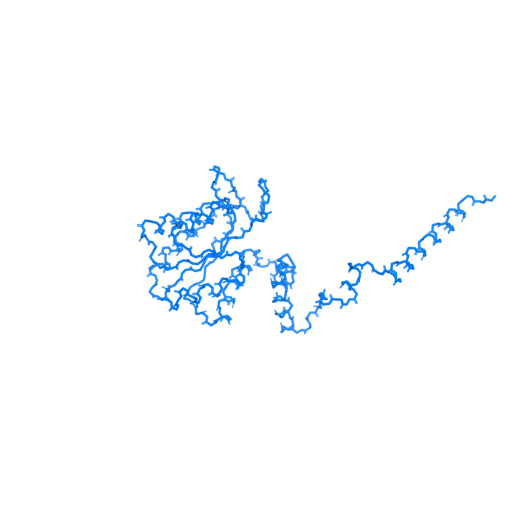2.409 -3.348 2.285 1.00 98.19 156 VAL A O 1
ATOM 1153 N N . ALA A 1 157 ? -0.466 -4.261 2.892 1.00 97.00 157 ALA A N 1
ATOM 1154 C CA . ALA A 1 157 ? 0.322 -3.471 1.952 1.00 97.00 157 ALA A CA 1
ATOM 1155 C C . ALA A 1 157 ? 1.304 -4.309 1.131 1.00 97.00 157 ALA A C 1
ATOM 1157 O O . ALA A 1 157 ? 1.906 -5.259 1.628 1.00 97.00 157 ALA A O 1
ATOM 1158 N N . PHE A 1 158 ? 1.529 -3.893 -0.110 1.00 94.94 158 PHE A N 1
ATOM 1159 C CA . PHE A 1 158 ? 2.670 -4.286 -0.930 1.00 94.94 158 PHE A CA 1
ATOM 1160 C C . PHE A 1 158 ? 3.468 -3.030 -1.289 1.00 94.94 158 PHE A C 1
ATOM 1162 O O . PHE A 1 158 ? 2.875 -2.024 -1.672 1.00 94.94 158 PHE A O 1
ATOM 1169 N N . ILE A 1 159 ? 4.800 -3.088 -1.186 1.00 93.06 159 ILE A N 1
ATOM 1170 C CA . ILE A 1 159 ? 5.693 -1.980 -1.557 1.00 93.06 159 ILE A CA 1
ATOM 1171 C C . ILE A 1 159 ? 6.543 -2.397 -2.761 1.00 93.06 159 ILE A C 1
ATOM 1173 O O . ILE A 1 159 ? 7.427 -3.250 -2.659 1.00 93.06 159 ILE A O 1
ATOM 1177 N N . GLY A 1 160 ? 6.285 -1.778 -3.910 1.00 87.38 160 GLY A N 1
ATOM 1178 C CA . GLY A 1 160 ? 7.058 -1.952 -5.135 1.00 87.38 160 GLY A CA 1
ATOM 1179 C C . GLY A 1 160 ? 8.457 -1.334 -5.055 1.00 87.38 160 GLY A C 1
ATOM 1180 O O . GLY A 1 160 ? 8.773 -0.545 -4.168 1.00 87.38 160 GLY A O 1
ATOM 1181 N N . GLY A 1 161 ? 9.325 -1.685 -6.009 1.00 83.81 161 GLY A N 1
ATOM 1182 C CA . GLY A 1 161 ? 10.651 -1.064 -6.144 1.00 83.81 161 GLY A CA 1
ATOM 1183 C C . GLY A 1 161 ? 11.751 -1.635 -5.240 1.00 83.81 161 GLY A C 1
ATOM 1184 O O . GLY A 1 161 ? 12.759 -0.976 -5.014 1.00 83.81 161 GLY A O 1
ATOM 1185 N N . ARG A 1 162 ? 11.614 -2.871 -4.743 1.00 82.25 162 ARG A N 1
ATOM 1186 C CA . ARG A 1 162 ? 12.635 -3.541 -3.909 1.00 82.25 162 ARG A CA 1
ATOM 1187 C C . ARG A 1 162 ? 14.033 -3.582 -4.530 1.00 82.25 162 ARG A C 1
ATOM 1189 O O . ARG A 1 162 ? 15.022 -3.425 -3.825 1.00 82.25 162 ARG A O 1
ATOM 1196 N N . THR A 1 163 ? 14.113 -3.823 -5.837 1.00 75.00 163 THR A N 1
ATOM 1197 C CA . THR A 1 163 ? 15.373 -3.929 -6.592 1.00 75.00 163 THR A CA 1
ATOM 1198 C C . THR A 1 163 ? 15.838 -2.588 -7.157 1.00 75.00 163 THR A C 1
ATOM 1200 O O . THR A 1 163 ? 16.752 -2.556 -7.978 1.00 75.00 163 THR A O 1
ATOM 1203 N N . ALA A 1 164 ? 15.186 -1.486 -6.783 1.00 67.62 164 ALA A N 1
ATOM 1204 C CA . ALA A 1 164 ? 15.553 -0.166 -7.257 1.00 67.62 164 ALA A CA 1
ATOM 1205 C C . ALA A 1 164 ? 16.916 0.250 -6.697 1.00 67.62 164 ALA A C 1
ATOM 1207 O O . ALA A 1 164 ? 17.132 0.275 -5.484 1.00 67.62 164 ALA A O 1
ATOM 1208 N N . THR A 1 165 ? 17.834 0.603 -7.592 1.00 56.44 165 THR A N 1
ATOM 1209 C CA . THR A 1 165 ? 19.148 1.127 -7.222 1.00 56.44 165 THR A CA 1
ATOM 1210 C C . THR A 1 165 ? 18.997 2.520 -6.613 1.00 56.44 165 THR A C 1
ATOM 1212 O O . THR A 1 165 ? 18.316 3.378 -7.179 1.00 56.44 165 THR A O 1
ATOM 1215 N N . GLN A 1 166 ? 19.640 2.768 -5.469 1.00 53.03 166 GLN A N 1
ATOM 1216 C CA . GLN A 1 166 ? 19.634 4.097 -4.855 1.00 53.03 166 GLN A CA 1
ATOM 1217 C C . GLN A 1 166 ? 20.210 5.148 -5.816 1.00 53.03 166 GLN A C 1
ATOM 1219 O O . GLN A 1 166 ? 21.193 4.893 -6.508 1.00 53.03 166 GLN A O 1
ATOM 1224 N N . GLY A 1 167 ? 19.579 6.323 -5.872 1.00 50.53 167 GLY A N 1
ATOM 1225 C CA . GLY A 1 167 ? 19.980 7.421 -6.761 1.00 50.53 167 GLY A CA 1
ATOM 1226 C C . GLY A 1 167 ? 19.403 7.361 -8.181 1.00 50.53 167 GLY A C 1
ATOM 1227 O O . GLY A 1 167 ? 19.633 8.286 -8.958 1.00 50.53 167 GLY A O 1
ATOM 1228 N N . VAL A 1 168 ? 18.626 6.329 -8.531 1.00 50.16 168 VAL A N 1
ATOM 1229 C CA . VAL A 1 168 ? 17.922 6.253 -9.821 1.00 50.16 168 VAL A CA 1
ATOM 1230 C C . VAL A 1 168 ? 16.493 6.770 -9.658 1.00 50.16 168 VAL A C 1
ATOM 1232 O O . VAL A 1 168 ? 15.716 6.218 -8.881 1.00 50.16 168 VAL A O 1
ATOM 1235 N N . ARG A 1 169 ? 16.129 7.813 -10.418 1.00 50.72 169 ARG A N 1
ATOM 1236 C CA . ARG A 1 169 ? 14.727 8.229 -10.576 1.00 50.72 169 ARG A CA 1
ATOM 1237 C C . ARG A 1 169 ? 13.967 7.113 -11.289 1.00 50.72 169 ARG A C 1
ATOM 1239 O O . ARG A 1 169 ? 14.226 6.842 -12.460 1.00 50.72 169 ARG A O 1
ATOM 1246 N N . PHE A 1 170 ? 13.050 6.466 -10.579 1.00 50.88 170 PHE A N 1
ATOM 1247 C CA . PHE A 1 170 ? 12.081 5.561 -11.192 1.00 50.88 170 PHE A CA 1
ATOM 1248 C C . PHE A 1 170 ? 10.941 6.353 -11.845 1.00 50.88 170 PHE A C 1
ATOM 1250 O O . PHE A 1 170 ? 10.762 7.526 -11.547 1.00 50.88 170 PHE A O 1
ATOM 1257 N N . SER A 1 171 ? 10.237 5.687 -12.766 1.00 50.28 171 SER A N 1
ATOM 1258 C CA . SER A 1 171 ? 9.203 6.131 -13.727 1.00 50.28 171 SER A CA 1
ATOM 1259 C C . SER A 1 171 ? 8.356 7.385 -13.427 1.00 50.28 171 SER A C 1
ATOM 1261 O O . SER A 1 171 ? 7.904 8.019 -14.377 1.00 50.28 171 SER A O 1
ATOM 1263 N N . HIS A 1 172 ? 8.125 7.758 -12.165 1.00 55.66 172 HIS A N 1
ATOM 1264 C CA . HIS A 1 172 ? 7.273 8.886 -11.778 1.00 55.66 172 HIS A CA 1
ATOM 1265 C C . HIS A 1 172 ? 8.048 9.963 -11.009 1.00 55.66 172 HIS A C 1
ATOM 1267 O O . HIS A 1 172 ? 8.982 9.682 -10.253 1.00 55.66 172 HIS A O 1
ATOM 1273 N N . ALA A 1 173 ? 7.654 11.224 -11.198 1.00 49.19 173 ALA A N 1
ATOM 1274 C CA . ALA A 1 173 ? 8.377 12.389 -10.691 1.00 49.19 173 ALA A CA 1
ATOM 1275 C C . ALA A 1 173 ? 8.519 12.433 -9.151 1.00 49.19 173 ALA A C 1
ATOM 1277 O O . ALA A 1 173 ? 9.373 13.167 -8.651 1.00 49.19 173 ALA A O 1
ATOM 1278 N N . GLY A 1 174 ? 7.726 11.652 -8.403 1.00 50.22 174 GLY A N 1
ATOM 1279 C CA . GLY A 1 174 ? 7.727 11.586 -6.937 1.00 50.22 174 GLY A CA 1
ATOM 1280 C C . GLY A 1 174 ? 8.666 10.554 -6.300 1.00 50.22 174 GLY A C 1
ATOM 1281 O O . GLY A 1 174 ? 8.769 10.520 -5.073 1.00 50.22 174 GLY A O 1
ATOM 1282 N N . ALA A 1 175 ? 9.393 9.743 -7.081 1.00 57.66 175 ALA A N 1
ATOM 1283 C CA . ALA A 1 175 ? 10.281 8.696 -6.561 1.00 57.66 175 ALA A CA 1
ATOM 1284 C C . ALA A 1 175 ? 11.620 9.240 -5.998 1.00 57.66 175 ALA A C 1
ATOM 1286 O O . ALA A 1 175 ? 12.702 8.786 -6.378 1.00 57.66 175 ALA A O 1
ATOM 1287 N N . ILE A 1 176 ? 11.572 10.248 -5.119 1.00 60.84 176 ILE A N 1
ATOM 1288 C CA . ILE A 1 176 ? 12.748 10.826 -4.451 1.00 60.84 176 ILE A CA 1
ATOM 1289 C C . ILE A 1 176 ? 12.892 10.196 -3.064 1.00 60.84 176 ILE A C 1
ATOM 1291 O O . ILE A 1 176 ? 11.965 10.212 -2.255 1.00 60.84 176 ILE A O 1
ATOM 1295 N N . VAL A 1 177 ? 14.070 9.635 -2.799 1.00 59.75 177 VAL A N 1
ATOM 1296 C CA . VAL A 1 177 ? 14.479 9.126 -1.486 1.00 59.75 177 VAL A CA 1
ATOM 1297 C C . VAL A 1 177 ? 15.420 10.160 -0.878 1.00 59.75 177 VAL A C 1
ATOM 1299 O O . VAL A 1 177 ? 16.495 10.400 -1.424 1.00 59.75 177 VAL A O 1
ATOM 1302 N N . GLU A 1 178 ? 15.029 10.777 0.234 1.00 62.03 178 GLU A N 1
ATOM 1303 C CA . GLU A 1 178 ? 15.807 11.829 0.899 1.00 62.03 178 GLU A CA 1
ATOM 1304 C C . GLU A 1 178 ? 15.793 11.621 2.420 1.00 62.03 178 GLU A C 1
ATOM 1306 O O . GLU A 1 178 ? 14.793 11.189 2.995 1.00 62.03 178 GLU A O 1
ATOM 1311 N N . GLY A 1 179 ? 16.930 11.864 3.082 1.00 59.84 179 GLY A N 1
ATOM 1312 C CA . GLY A 1 179 ? 17.041 11.765 4.545 1.00 59.84 179 GLY A CA 1
ATOM 1313 C C . GLY A 1 179 ? 16.760 10.372 5.134 1.00 59.84 179 GLY A C 1
ATOM 1314 O O . GLY A 1 179 ? 16.343 10.273 6.282 1.00 59.84 179 GLY A O 1
ATOM 1315 N N . GLY A 1 180 ? 16.937 9.295 4.356 1.00 66.50 180 GLY A N 1
ATOM 1316 C CA . GLY A 1 180 ? 16.666 7.912 4.782 1.00 66.50 180 GLY A CA 1
ATOM 1317 C C . GLY A 1 180 ? 15.194 7.482 4.705 1.00 66.50 180 GLY A C 1
ATOM 1318 O O . GLY A 1 180 ? 14.905 6.291 4.839 1.00 66.50 180 GLY A O 1
ATOM 1319 N N . ARG A 1 181 ? 14.278 8.416 4.421 1.00 73.81 181 ARG A N 1
ATOM 1320 C CA . ARG A 1 181 ? 12.846 8.151 4.234 1.00 73.81 181 ARG A CA 1
ATOM 1321 C C . ARG A 1 181 ? 12.528 7.812 2.785 1.00 73.81 181 ARG A C 1
ATOM 1323 O O . ARG A 1 181 ? 13.201 8.255 1.852 1.00 73.81 181 ARG A O 1
ATOM 1330 N N . GLY A 1 182 ? 11.507 6.984 2.600 1.00 80.25 182 GLY A N 1
ATOM 1331 C CA . GLY A 1 182 ? 11.043 6.578 1.274 1.00 80.25 182 GLY A CA 1
ATOM 1332 C C . GLY A 1 182 ? 11.789 5.406 0.639 1.00 80.25 182 GLY A C 1
ATOM 1333 O O . GLY A 1 182 ? 11.460 5.000 -0.475 1.00 80.25 182 GLY A O 1
ATOM 1334 N N . THR A 1 183 ? 12.757 4.810 1.335 1.00 88.12 183 THR A N 1
ATOM 1335 C CA . THR A 1 183 ? 13.350 3.537 0.899 1.00 88.12 183 THR A CA 1
ATOM 1336 C C . THR A 1 183 ? 12.329 2.402 1.017 1.00 88.12 183 THR A C 1
ATOM 1338 O O . THR A 1 183 ? 11.492 2.412 1.917 1.00 88.12 183 THR A O 1
ATOM 1341 N N . HIS A 1 184 ? 12.426 1.375 0.160 1.00 90.56 184 HIS A N 1
ATOM 1342 C CA . HIS A 1 184 ? 11.585 0.174 0.290 1.00 90.56 184 HIS A CA 1
ATOM 1343 C C . HIS A 1 184 ? 11.702 -0.414 1.705 1.00 90.56 184 HIS A C 1
ATOM 1345 O O . HIS A 1 184 ? 10.699 -0.690 2.354 1.00 90.56 184 HIS A O 1
ATOM 1351 N N . ALA A 1 185 ? 12.935 -0.575 2.200 1.00 91.25 185 ALA A N 1
ATOM 1352 C CA . ALA A 1 185 ? 13.192 -1.121 3.530 1.00 91.25 185 ALA A CA 1
ATOM 1353 C C . ALA A 1 185 ? 12.574 -0.264 4.647 1.00 91.25 185 ALA A C 1
ATOM 1355 O O . ALA A 1 185 ? 11.932 -0.817 5.535 1.00 91.25 185 ALA A O 1
ATOM 1356 N N . GLY A 1 186 ? 12.712 1.064 4.573 1.00 92.50 186 GLY A N 1
ATOM 1357 C CA . GLY A 1 186 ? 12.134 1.995 5.545 1.00 92.50 186 GLY A CA 1
ATOM 1358 C C . GLY A 1 186 ? 10.610 1.923 5.587 1.00 92.50 186 GLY A C 1
ATOM 1359 O O . GLY A 1 186 ? 10.039 1.736 6.659 1.00 92.50 186 GLY A O 1
ATOM 1360 N N . LYS A 1 187 ? 9.953 1.956 4.421 1.00 94.62 187 LYS A N 1
ATOM 1361 C CA . LYS A 1 187 ? 8.488 1.855 4.314 1.00 94.62 187 LYS A CA 1
ATOM 1362 C C . LYS A 1 187 ? 7.955 0.534 4.862 1.00 94.62 187 LYS A C 1
ATOM 1364 O O . LYS A 1 187 ? 7.022 0.530 5.660 1.00 94.62 187 LYS A O 1
ATOM 1369 N N . VAL A 1 188 ? 8.570 -0.584 4.469 1.00 96.19 188 VAL A N 1
ATOM 1370 C CA . VAL A 1 188 ? 8.187 -1.919 4.956 1.00 96.19 188 VAL A CA 1
ATOM 1371 C C . VAL A 1 188 ? 8.377 -2.025 6.469 1.00 96.19 188 VAL A C 1
ATOM 1373 O O . VAL A 1 188 ? 7.492 -2.534 7.153 1.00 96.19 188 VAL A O 1
ATOM 1376 N N . ALA A 1 189 ? 9.503 -1.538 6.999 1.00 96.50 189 ALA A N 1
ATOM 1377 C CA . ALA A 1 189 ? 9.775 -1.564 8.432 1.00 96.50 189 ALA A CA 1
ATOM 1378 C C . ALA A 1 189 ? 8.768 -0.716 9.220 1.00 96.50 189 ALA A C 1
ATOM 1380 O O . ALA A 1 189 ? 8.225 -1.203 10.208 1.00 96.50 189 ALA A O 1
ATOM 1381 N N . ALA A 1 190 ? 8.474 0.504 8.759 1.00 97.12 190 ALA A N 1
ATOM 1382 C CA . ALA A 1 190 ? 7.514 1.397 9.401 1.00 97.12 190 ALA A CA 1
ATOM 1383 C C . ALA A 1 190 ? 6.109 0.777 9.453 1.00 97.12 190 ALA A C 1
ATOM 1385 O O . ALA A 1 190 ? 5.521 0.672 10.526 1.00 97.12 190 ALA A O 1
ATOM 1386 N N . LEU A 1 191 ? 5.601 0.295 8.313 1.00 98.25 191 LEU A N 1
ATOM 1387 C CA . LEU A 1 191 ? 4.277 -0.327 8.227 1.00 98.25 191 LEU A CA 1
ATOM 1388 C C . LEU A 1 191 ? 4.169 -1.581 9.104 1.00 98.25 191 LEU A C 1
ATOM 1390 O O . LEU A 1 191 ? 3.206 -1.719 9.855 1.00 98.25 191 LEU A O 1
ATOM 1394 N N . ARG A 1 192 ? 5.166 -2.478 9.057 1.00 98.25 192 ARG A N 1
ATOM 1395 C CA . ARG A 1 192 ? 5.178 -3.688 9.899 1.00 98.25 192 ARG A CA 1
ATOM 1396 C C . ARG A 1 192 ? 5.239 -3.343 11.387 1.00 98.25 192 ARG A C 1
ATOM 1398 O O . ARG A 1 192 ? 4.520 -3.952 12.170 1.00 98.25 192 ARG A O 1
ATOM 1405 N N . ALA A 1 193 ? 6.056 -2.362 11.775 1.00 98.06 193 ALA A N 1
ATOM 1406 C CA . ALA A 1 193 ? 6.153 -1.913 13.165 1.00 98.06 193 ALA A CA 1
ATOM 1407 C C . ALA A 1 193 ? 4.835 -1.314 13.683 1.00 98.06 193 ALA A C 1
ATOM 1409 O O . ALA A 1 193 ? 4.530 -1.454 14.863 1.00 98.06 193 ALA A O 1
ATOM 1410 N N . ALA A 1 194 ? 4.044 -0.698 12.802 1.00 98.12 194 ALA A N 1
ATOM 1411 C CA . ALA A 1 194 ? 2.727 -0.160 13.129 1.00 98.12 194 ALA A CA 1
ATOM 1412 C C . ALA A 1 194 ? 1.590 -1.203 13.089 1.00 98.12 194 ALA A C 1
ATOM 1414 O O . ALA A 1 194 ? 0.440 -0.855 13.335 1.00 98.12 194 ALA A O 1
ATOM 1415 N N . GLY A 1 195 ? 1.889 -2.473 12.787 1.00 97.75 195 GLY A N 1
ATOM 1416 C CA . GLY A 1 195 ? 0.912 -3.568 12.784 1.00 97.75 195 GLY A CA 1
ATOM 1417 C C . GLY A 1 195 ? 0.283 -3.887 11.424 1.00 97.75 195 GLY A C 1
ATOM 1418 O O . GLY A 1 195 ? -0.629 -4.709 11.358 1.00 97.75 195 GLY A O 1
ATOM 1419 N N . ALA A 1 196 ? 0.757 -3.289 10.326 1.00 98.25 196 ALA A N 1
ATOM 1420 C CA . ALA A 1 196 ? 0.283 -3.644 8.989 1.00 98.25 196 ALA A CA 1
ATOM 1421 C C . ALA A 1 196 ? 0.796 -5.026 8.555 1.00 98.25 196 ALA A C 1
ATOM 1423 O O . ALA A 1 196 ? 1.956 -5.390 8.779 1.00 98.25 196 ALA A O 1
ATOM 1424 N N . THR A 1 197 ? -0.035 -5.761 7.818 1.00 98.38 197 THR A N 1
ATOM 1425 C CA . THR A 1 197 ? 0.404 -6.963 7.100 1.00 98.38 197 THR A CA 1
ATOM 1426 C C . THR A 1 197 ? 1.068 -6.545 5.793 1.00 98.38 197 THR A C 1
ATOM 1428 O O . THR A 1 197 ? 0.395 -6.094 4.873 1.00 98.38 197 THR A O 1
ATOM 1431 N N . VAL A 1 198 ? 2.388 -6.699 5.680 1.00 98.00 198 VAL A N 1
ATOM 1432 C CA . VAL A 1 198 ? 3.123 -6.321 4.459 1.00 98.00 198 VAL A CA 1
ATOM 1433 C C . VAL A 1 198 ? 3.588 -7.561 3.701 1.00 98.00 198 VAL A C 1
ATOM 1435 O O . VAL A 1 198 ? 4.448 -8.292 4.207 1.00 98.00 198 VAL A O 1
ATOM 1438 N N . VAL A 1 199 ? 3.038 -7.772 2.502 1.00 96.31 199 VAL A N 1
ATOM 1439 C CA . VAL A 1 199 ? 3.349 -8.908 1.618 1.00 96.31 199 VAL A CA 1
ATOM 1440 C C . VAL A 1 199 ? 4.586 -8.645 0.761 1.00 96.31 199 VAL A C 1
ATOM 1442 O O . VAL A 1 199 ? 4.928 -7.494 0.473 1.00 96.31 199 VAL A O 1
ATOM 1445 N N . ASP A 1 200 ? 5.269 -9.714 0.351 1.00 90.88 200 ASP A N 1
ATOM 1446 C CA . ASP A 1 200 ? 6.529 -9.610 -0.387 1.00 90.88 200 ASP A CA 1
ATOM 1447 C C . ASP A 1 200 ? 6.352 -9.667 -1.902 1.00 90.88 200 ASP A C 1
ATOM 1449 O O . ASP A 1 200 ? 7.248 -9.231 -2.638 1.00 90.88 200 ASP A O 1
ATOM 1453 N N . ALA A 1 201 ? 5.213 -10.178 -2.364 1.00 87.50 201 ALA A N 1
ATOM 1454 C CA . ALA A 1 201 ? 4.835 -10.192 -3.765 1.00 87.50 201 ALA A CA 1
ATOM 1455 C C . ALA A 1 201 ? 3.402 -9.677 -3.958 1.00 87.50 201 ALA A C 1
ATOM 1457 O O . ALA A 1 201 ? 2.528 -9.860 -3.115 1.00 87.50 201 ALA A O 1
ATOM 1458 N N . PHE A 1 202 ? 3.166 -9.002 -5.082 1.00 83.06 202 PHE A N 1
ATOM 1459 C CA . PHE A 1 202 ? 1.880 -8.369 -5.370 1.00 83.06 202 PHE A CA 1
ATOM 1460 C C . PHE A 1 202 ? 0.723 -9.379 -5.458 1.00 83.06 202 PHE A C 1
ATOM 1462 O O . PHE A 1 202 ? -0.381 -9.108 -4.997 1.00 83.06 202 PHE A O 1
ATOM 1469 N N . ASP A 1 203 ? 0.984 -10.567 -5.995 1.00 84.25 203 ASP A N 1
ATOM 1470 C CA . ASP A 1 203 ? 0.020 -11.661 -6.129 1.00 84.25 203 ASP A CA 1
ATOM 1471 C C . ASP A 1 203 ? -0.385 -12.298 -4.788 1.00 84.25 203 ASP A C 1
ATOM 1473 O O . ASP A 1 203 ? -1.400 -12.990 -4.716 1.00 84.25 203 ASP A O 1
ATOM 1477 N N . GLU A 1 204 ? 0.344 -12.021 -3.705 1.00 91.62 204 GLU A N 1
ATOM 1478 C CA . GLU A 1 204 ? -0.012 -12.446 -2.346 1.00 91.62 204 GLU A CA 1
ATOM 1479 C C . GLU A 1 204 ? -1.040 -11.513 -1.687 1.00 91.62 204 GLU A C 1
ATOM 1481 O O . GLU A 1 204 ? -1.661 -11.892 -0.687 1.00 91.62 204 GLU A O 1
ATOM 1486 N N . LEU A 1 205 ? -1.235 -10.305 -2.235 1.00 91.44 205 LEU A N 1
ATOM 1487 C CA . LEU A 1 205 ? -2.095 -9.272 -1.657 1.00 91.44 205 LEU A CA 1
ATOM 1488 C C . LEU A 1 205 ? -3.540 -9.764 -1.442 1.00 91.44 205 LEU A C 1
ATOM 1490 O O . LEU A 1 205 ? -4.035 -9.609 -0.324 1.00 91.44 205 LEU A O 1
ATOM 1494 N N . PRO A 1 206 ? -4.214 -10.427 -2.409 1.00 89.25 206 PRO A N 1
ATOM 1495 C CA . PRO A 1 206 ? -5.589 -10.884 -2.203 1.00 89.25 206 PRO A CA 1
ATOM 1496 C C . PRO A 1 206 ? -5.715 -11.921 -1.089 1.00 89.25 206 PRO A C 1
ATOM 1498 O O . PRO A 1 206 ? -6.611 -11.831 -0.254 1.00 89.25 206 PRO A O 1
ATOM 1501 N N . ALA A 1 207 ? -4.784 -12.877 -1.024 1.00 94.50 207 ALA A N 1
ATOM 1502 C CA . ALA A 1 207 ? -4.792 -13.898 0.018 1.00 94.50 207 ALA A CA 1
ATOM 1503 C C . ALA A 1 207 ? -4.541 -13.295 1.410 1.00 94.50 207 ALA A C 1
ATOM 1505 O O . ALA A 1 207 ? -5.110 -13.759 2.395 1.00 94.50 207 ALA A O 1
ATOM 1506 N N . ALA A 1 208 ? -3.700 -12.262 1.507 1.00 96.62 208 ALA A N 1
ATOM 1507 C CA . ALA A 1 208 ? -3.477 -11.546 2.759 1.00 96.62 208 ALA A CA 1
ATOM 1508 C C . ALA A 1 208 ? -4.710 -10.749 3.205 1.00 96.62 208 ALA A C 1
ATOM 1510 O O . ALA A 1 208 ? -5.065 -10.816 4.379 1.00 96.62 208 ALA A O 1
ATOM 1511 N N . VAL A 1 209 ? -5.390 -10.063 2.280 1.00 95.50 209 VAL A N 1
ATOM 1512 C CA . VAL A 1 209 ? -6.645 -9.354 2.580 1.00 95.50 209 VAL A CA 1
ATOM 1513 C C . VAL A 1 209 ? -7.729 -10.325 3.041 1.00 95.50 209 VAL A C 1
ATOM 1515 O O . VAL A 1 209 ? -8.372 -10.063 4.052 1.00 95.50 209 VAL A O 1
ATOM 1518 N N . ALA A 1 210 ? -7.896 -11.466 2.366 1.00 94.50 210 ALA A N 1
ATOM 1519 C CA . ALA A 1 210 ? -8.865 -12.484 2.774 1.00 94.50 210 ALA A CA 1
ATOM 1520 C C . ALA A 1 210 ? -8.623 -12.959 4.216 1.00 94.50 210 ALA A C 1
ATOM 1522 O O . ALA A 1 210 ? -9.528 -12.882 5.040 1.00 94.50 210 ALA A O 1
ATOM 1523 N N . ARG A 1 211 ? -7.379 -13.332 4.557 1.00 95.62 211 ARG A N 1
ATOM 1524 C CA . ARG A 1 211 ? -7.020 -13.765 5.921 1.00 95.62 211 ARG A CA 1
ATOM 1525 C C . ARG A 1 211 ? -7.327 -12.716 6.986 1.00 95.62 211 ARG A C 1
ATOM 1527 O O . ARG A 1 211 ? -7.729 -13.064 8.086 1.00 95.62 211 ARG A O 1
ATOM 1534 N N . VAL A 1 212 ? -7.100 -11.446 6.667 1.00 94.88 212 VAL A N 1
ATOM 1535 C CA . VAL A 1 212 ? -7.342 -10.332 7.590 1.00 94.88 212 VAL A CA 1
ATOM 1536 C C . VAL A 1 212 ? -8.836 -10.048 7.773 1.00 94.88 212 VAL A C 1
ATOM 1538 O O . VAL A 1 212 ? -9.229 -9.589 8.835 1.00 94.88 212 VAL A O 1
ATOM 1541 N N . LEU A 1 213 ? -9.667 -10.321 6.764 1.00 90.12 213 LEU A N 1
ATOM 1542 C CA . LEU A 1 213 ? -11.124 -10.164 6.845 1.00 90.12 213 LEU A CA 1
ATOM 1543 C C . LEU A 1 213 ? -11.842 -11.361 7.492 1.00 90.12 213 LEU A C 1
ATOM 1545 O O . LEU A 1 213 ? -13.009 -11.232 7.857 1.00 90.12 213 LEU A O 1
ATOM 1549 N N . GLU A 1 214 ? -11.186 -12.520 7.566 1.00 87.25 214 GLU A N 1
ATOM 1550 C CA . GLU A 1 214 ? -11.709 -13.744 8.191 1.00 87.25 214 GLU A CA 1
ATOM 1551 C C . GLU A 1 214 ? -11.467 -13.811 9.711 1.00 87.25 214 GLU A C 1
ATOM 1553 O O . GLU A 1 214 ? -12.130 -14.602 10.385 1.00 87.25 214 GLU A O 1
ATOM 1558 N N . GLY A 1 215 ? -10.521 -13.021 10.232 1.00 57.31 215 GLY A N 1
ATOM 1559 C CA . GLY A 1 215 ? -10.192 -12.922 11.662 1.00 57.31 215 GLY A CA 1
ATOM 1560 C C . GLY A 1 215 ? -10.989 -11.846 12.384 1.00 57.31 215 GLY A C 1
ATOM 1561 O O . GLY A 1 215 ? -11.310 -12.083 13.569 1.00 57.31 215 GLY A O 1
#